Protein AF-A0A938DF26-F1 (afdb_monomer_lite)

Radius of gyration: 22.18 Å; chains: 1; bounding box: 53×52×67 Å

Secondary structure (DSSP, 8-state):
-PPPP-EEEEE--HHHHHHHHTT---EEEEEPPBPTT--GGGEE-PPPPTT------EEPGGGBPPPS--TT-EEEEE--EEEEEEETTTTEEEEEETTEEEEEEEEPTT-TTSHHHHHHHHHHHHHHHHTT----TTS-----TT---SPPBPGGG--STT---EEEEEEEEEEEGGG--HHHHHHTT-EE-SSPPTTS---EESSSS--BSSHHHHHHHHHHHHH-HHHHHT--EEEEEEEEEESS-GGGS-----

Sequence (258 aa):
MSRDVTDRPIIFSAPMIRALLEGRKTQTRRMLKCRKGVTLADFE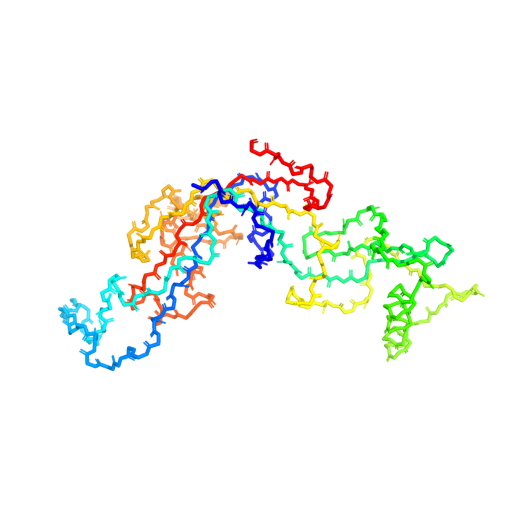QGEPHASGIGNWMRLDREKIQEPRFKAGDRLWVRENWRVGAWDEDDGCIAVDYCDGPRREWLEIPDDYDGEKFNRLWISTCDELSAKGIDTDKDGKYHWKPGASPCRWRPSIHMPRWASRLTLIVEGVKIERLQEISEADAVAEGIRETEAPAKDGMRHFGIDGPGGLPTARLAFFELWTAINGAESYRANPWVAAISFRVVKANIDVMKKEVP

pLDDT: mean 85.51, std 14.78, range [33.22, 98.44]

Structure (mmCIF, N/CA/C/O backbone):
data_AF-A0A938DF26-F1
#
_entry.id   AF-A0A938DF26-F1
#
loop_
_atom_site.group_PDB
_atom_site.id
_atom_site.type_symbol
_atom_site.label_atom_id
_atom_site.label_alt_id
_atom_site.label_comp_id
_atom_site.label_asym_id
_atom_site.label_entity_id
_atom_site.label_seq_id
_atom_site.pdbx_PDB_ins_code
_atom_site.Cartn_x
_atom_site.Cartn_y
_atom_site.Cartn_z
_atom_site.occupancy
_atom_site.B_iso_or_equiv
_atom_site.auth_seq_id
_atom_site.auth_comp_id
_atom_site.auth_asym_id
_atom_site.auth_atom_id
_atom_site.pdbx_PDB_model_num
ATOM 1 N N . MET A 1 1 ? -25.355 20.576 -0.006 1.00 38.53 1 MET A N 1
ATOM 2 C CA . MET A 1 1 ? -24.277 20.714 -1.008 1.00 38.53 1 MET A CA 1
ATOM 3 C C . MET A 1 1 ? -23.639 19.345 -1.170 1.00 38.53 1 MET A C 1
ATOM 5 O O . MET A 1 1 ? -23.017 18.877 -0.223 1.00 38.53 1 MET A O 1
ATOM 9 N N . SER A 1 2 ? -23.899 18.669 -2.294 1.00 45.69 2 SER A N 1
ATOM 10 C CA . SER A 1 2 ? -23.198 17.432 -2.663 1.00 45.69 2 SER A CA 1
ATOM 11 C C . SER A 1 2 ? -21.702 17.748 -2.729 1.00 45.69 2 SER A C 1
ATOM 13 O O . SER A 1 2 ? -21.324 18.761 -3.313 1.00 45.69 2 SER A O 1
ATOM 15 N N . ARG A 1 3 ? -20.874 16.992 -2.008 1.00 60.94 3 ARG A N 1
ATOM 16 C CA . ARG A 1 3 ? -19.435 17.255 -1.901 1.00 60.94 3 ARG A CA 1
ATOM 17 C C . ARG A 1 3 ? -18.720 16.509 -3.019 1.00 60.94 3 ARG A C 1
ATOM 19 O O . ARG A 1 3 ? -18.948 15.316 -3.178 1.00 60.94 3 ARG A O 1
ATOM 26 N N . ASP A 1 4 ? -17.818 17.192 -3.715 1.00 66.94 4 ASP A N 1
ATOM 27 C CA . ASP A 1 4 ? -17.046 16.587 -4.798 1.00 66.94 4 ASP A CA 1
ATOM 28 C C . ASP A 1 4 ? -16.178 15.419 -4.310 1.00 66.94 4 ASP A C 1
ATOM 30 O O . ASP A 1 4 ? -15.396 15.536 -3.355 1.00 66.94 4 ASP A O 1
ATOM 34 N N . VAL A 1 5 ? -16.305 14.293 -5.012 1.00 80.12 5 VAL A N 1
ATOM 35 C CA . VAL A 1 5 ? -15.436 13.118 -4.904 1.00 80.12 5 VAL A CA 1
ATOM 36 C C . VAL A 1 5 ? -13.981 13.537 -5.117 1.00 80.12 5 VAL A C 1
ATOM 38 O O . VAL A 1 5 ? -13.644 14.138 -6.140 1.00 80.12 5 VAL A O 1
ATOM 41 N N . THR A 1 6 ? -13.099 13.220 -4.162 1.00 92.00 6 THR A N 1
ATOM 42 C CA . THR A 1 6 ? -11.676 13.577 -4.250 1.00 92.00 6 THR A CA 1
ATOM 43 C C . THR A 1 6 ? -10.795 12.355 -4.504 1.00 92.00 6 THR A C 1
ATOM 45 O O . THR A 1 6 ? -10.937 11.323 -3.850 1.00 92.00 6 THR A O 1
ATOM 48 N N . ASP A 1 7 ? -9.811 12.510 -5.392 1.00 95.19 7 ASP A N 1
ATOM 49 C CA . ASP A 1 7 ? -8.783 11.500 -5.653 1.00 95.19 7 ASP A CA 1
ATOM 50 C C . ASP A 1 7 ? -7.558 11.732 -4.755 1.00 95.19 7 ASP A C 1
ATOM 52 O O . ASP A 1 7 ? -6.993 12.831 -4.740 1.00 95.19 7 ASP A O 1
ATOM 56 N N . ARG A 1 8 ? -7.115 10.721 -3.995 1.00 95.75 8 ARG A N 1
ATOM 57 C CA . ARG A 1 8 ? -5.989 10.864 -3.045 1.00 95.75 8 ARG A CA 1
ATOM 58 C C . ARG A 1 8 ? -5.053 9.647 -3.037 1.00 95.75 8 ARG A C 1
ATOM 60 O O . ARG A 1 8 ? -5.513 8.530 -3.220 1.00 95.75 8 ARG A O 1
ATOM 67 N N . PRO A 1 9 ? -3.746 9.820 -2.770 1.00 97.50 9 PRO A N 1
ATOM 68 C CA . PRO A 1 9 ? -2.847 8.686 -2.576 1.00 97.50 9 PRO A CA 1
ATOM 69 C C . PRO A 1 9 ? -3.058 7.994 -1.228 1.00 97.50 9 PRO A C 1
ATOM 71 O O . PRO A 1 9 ? -3.260 8.662 -0.206 1.00 97.50 9 PRO A O 1
ATOM 74 N N . ILE A 1 10 ? -2.853 6.677 -1.198 1.00 97.62 10 ILE A N 1
ATOM 75 C CA . ILE A 1 10 ? -2.713 5.894 0.036 1.00 97.62 10 ILE A CA 1
ATOM 76 C C . ILE A 1 10 ? -1.586 4.864 -0.087 1.00 97.62 10 ILE A C 1
ATOM 78 O O . ILE A 1 10 ? -1.474 4.190 -1.097 1.00 97.62 10 ILE A O 1
ATOM 82 N N . ILE A 1 11 ? -0.734 4.744 0.934 1.00 96.19 11 ILE A N 1
ATOM 83 C CA . ILE A 1 11 ? 0.407 3.814 0.930 1.00 96.19 11 ILE A CA 1
ATOM 84 C C . ILE A 1 11 ? 0.044 2.525 1.671 1.00 96.19 11 ILE A C 1
ATOM 86 O O . ILE A 1 11 ? -0.577 2.584 2.736 1.00 96.19 11 ILE A O 1
ATOM 90 N N . PHE A 1 12 ? 0.487 1.388 1.135 1.00 94.31 12 PHE A N 1
ATOM 91 C CA . PHE A 1 12 ? 0.421 0.077 1.781 1.00 94.31 12 PHE A CA 1
ATOM 92 C C . PHE A 1 12 ? 1.757 -0.671 1.653 1.00 94.31 12 PHE A C 1
ATOM 94 O O . PHE A 1 12 ? 2.536 -0.430 0.731 1.00 94.31 12 PHE A O 1
ATOM 101 N N . SER A 1 13 ? 2.037 -1.562 2.607 1.00 90.88 13 SER A N 1
ATOM 102 C CA . SER A 1 13 ? 3.179 -2.482 2.548 1.00 90.88 13 SER A CA 1
ATOM 103 C C . SER A 1 13 ? 2.876 -3.670 1.629 1.00 90.88 13 SER A C 1
ATOM 105 O O . SER A 1 13 ? 1.710 -3.974 1.383 1.00 90.88 13 SER A O 1
ATOM 107 N N . ALA A 1 14 ? 3.902 -4.387 1.158 1.00 90.69 14 ALA A N 1
ATOM 108 C CA . ALA 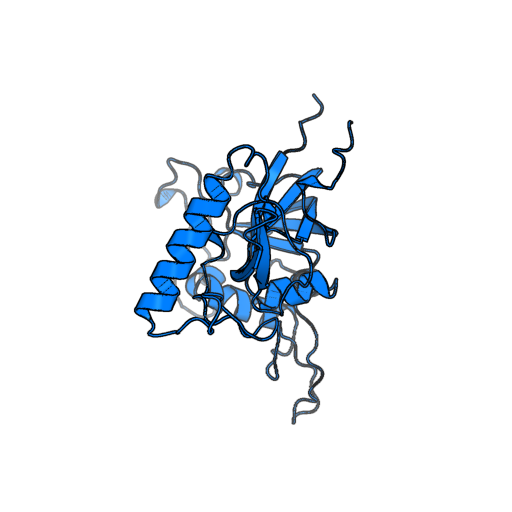A 1 14 ? 3.714 -5.531 0.257 1.00 90.69 14 ALA A CA 1
ATOM 109 C C . ALA A 1 14 ? 2.734 -6.610 0.790 1.00 90.69 14 ALA A C 1
ATOM 111 O O . ALA A 1 14 ? 1.878 -7.036 0.016 1.00 90.69 14 ALA A O 1
ATOM 112 N N . PRO A 1 15 ? 2.751 -6.996 2.086 1.00 90.44 15 PRO A N 1
ATOM 113 C CA . PRO A 1 15 ? 1.735 -7.901 2.636 1.00 90.44 15 PRO A CA 1
ATOM 114 C C . PRO A 1 15 ? 0.301 -7.371 2.538 1.00 90.44 15 PRO A C 1
ATOM 116 O O . PRO A 1 15 ? -0.633 -8.098 2.209 1.00 90.44 15 PRO A O 1
ATOM 119 N N . MET A 1 16 ? 0.113 -6.070 2.772 1.00 93.06 16 MET A N 1
ATOM 120 C CA . MET A 1 16 ? -1.202 -5.439 2.657 1.00 93.06 16 MET A CA 1
ATOM 121 C C . MET A 1 16 ? -1.663 -5.344 1.198 1.00 93.06 16 MET A C 1
ATOM 123 O O . MET A 1 16 ? -2.852 -5.500 0.942 1.00 93.06 16 MET A O 1
ATOM 127 N N . ILE A 1 17 ? -0.749 -5.118 0.246 1.00 94.19 17 ILE A N 1
ATOM 128 C CA . ILE A 1 17 ? -1.064 -5.126 -1.192 1.00 94.19 17 ILE A CA 1
ATOM 129 C C . ILE A 1 17 ? -1.547 -6.506 -1.638 1.00 94.19 17 ILE A C 1
ATOM 131 O O . ILE A 1 17 ? -2.594 -6.597 -2.277 1.00 94.19 17 ILE A O 1
ATOM 135 N N . ARG A 1 18 ? -0.856 -7.581 -1.240 1.00 92.94 18 ARG A N 1
ATOM 136 C CA . ARG A 1 18 ? -1.314 -8.954 -1.507 1.00 92.94 18 ARG A CA 1
ATOM 137 C C . ARG A 1 18 ? -2.711 -9.199 -0.944 1.00 92.94 18 ARG A C 1
ATOM 139 O O . ARG A 1 18 ? -3.591 -9.654 -1.668 1.00 92.94 18 ARG A O 1
ATOM 146 N N . ALA A 1 19 ? -2.963 -8.778 0.297 1.00 93.94 19 ALA A N 1
ATOM 147 C CA . ALA A 1 19 ? -4.289 -8.884 0.905 1.00 93.94 19 ALA A CA 1
ATOM 148 C C . ALA A 1 19 ? -5.380 -8.093 0.149 1.00 93.94 19 ALA A C 1
ATOM 150 O O . ALA A 1 19 ? -6.524 -8.545 0.094 1.00 93.94 19 ALA A O 1
ATOM 151 N N . LEU A 1 20 ? -5.049 -6.939 -0.449 1.00 95.81 20 LEU A N 1
ATOM 152 C CA . LEU A 1 20 ? -5.962 -6.185 -1.323 1.00 95.81 20 LEU A CA 1
ATOM 153 C C . LEU A 1 20 ? -6.227 -6.932 -2.638 1.00 95.81 20 LEU A C 1
ATOM 155 O O . LEU A 1 20 ? -7.372 -7.025 -3.074 1.00 95.81 20 LEU A O 1
ATOM 159 N N . LEU A 1 21 ? -5.188 -7.488 -3.266 1.00 94.00 21 LEU A N 1
ATOM 160 C CA . LEU A 1 21 ? -5.311 -8.248 -4.515 1.00 94.00 21 LEU A CA 1
ATOM 161 C C . LEU A 1 21 ? -6.110 -9.541 -4.338 1.00 94.00 21 LEU A C 1
ATOM 163 O O . LEU A 1 21 ? -6.872 -9.918 -5.229 1.00 94.00 21 LEU A O 1
ATOM 167 N N . GLU A 1 22 ? -5.981 -10.191 -3.189 1.00 93.50 22 GLU A N 1
ATOM 168 C CA . GLU A 1 22 ? -6.754 -11.378 -2.818 1.00 93.50 22 GLU A CA 1
ATOM 169 C C . GLU A 1 22 ? -8.187 -11.042 -2.367 1.00 93.50 22 GLU A C 1
ATOM 171 O O . GLU A 1 22 ? -8.992 -11.945 -2.166 1.00 93.50 22 GLU A O 1
ATOM 176 N N . GLY A 1 23 ? -8.529 -9.756 -2.211 1.00 94.44 23 GLY A N 1
ATOM 177 C CA . GLY A 1 23 ? -9.861 -9.309 -1.788 1.00 94.44 23 GLY A CA 1
ATOM 178 C C . GLY A 1 23 ? -10.152 -9.491 -0.295 1.00 94.44 23 GLY A C 1
ATOM 179 O O . GLY A 1 23 ? -11.287 -9.303 0.131 1.00 94.44 23 GLY A O 1
ATOM 180 N N . ARG A 1 24 ? -9.142 -9.834 0.512 1.00 93.88 24 ARG A N 1
ATOM 181 C CA . ARG A 1 24 ? -9.281 -10.030 1.965 1.00 93.88 24 ARG A CA 1
ATOM 182 C C . ARG A 1 24 ? -9.268 -8.717 2.741 1.00 93.88 24 ARG A C 1
ATOM 184 O O . ARG A 1 24 ? -9.939 -8.604 3.760 1.00 93.88 24 ARG A O 1
ATOM 191 N N . LYS A 1 25 ? -8.488 -7.731 2.285 1.00 96.81 25 LYS A N 1
ATOM 192 C CA . LYS A 1 25 ? -8.408 -6.413 2.927 1.00 96.81 25 LYS A CA 1
ATOM 193 C C . LYS A 1 25 ? -9.469 -5.473 2.351 1.00 96.81 25 LYS A C 1
ATOM 195 O O . LYS A 1 25 ? -9.394 -5.098 1.186 1.00 96.81 25 LYS A O 1
ATOM 200 N N . THR A 1 26 ? -10.406 -5.050 3.188 1.00 98.12 26 THR A N 1
ATOM 201 C CA . THR A 1 26 ? -11.519 -4.136 2.855 1.00 98.12 26 THR A CA 1
ATOM 202 C C . THR A 1 26 ? -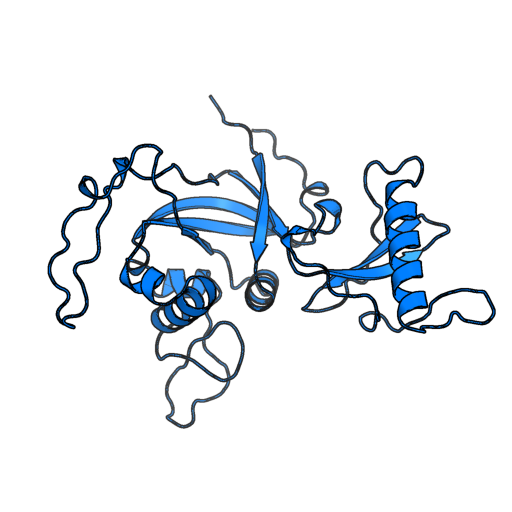11.594 -2.934 3.798 1.00 98.12 26 THR A C 1
ATOM 204 O O . THR A 1 26 ? -12.447 -2.060 3.655 1.00 98.12 26 THR A O 1
ATOM 207 N N . GLN A 1 27 ? -10.679 -2.860 4.764 1.00 98.12 27 GLN A N 1
ATOM 208 C CA . GLN A 1 27 ? -10.608 -1.788 5.742 1.00 98.12 27 GLN A CA 1
ATOM 209 C C . GLN A 1 27 ? -9.161 -1.386 6.014 1.00 98.12 27 GLN A C 1
ATOM 211 O O . GLN A 1 27 ? -8.231 -2.188 5.884 1.00 98.12 27 GLN A O 1
ATOM 216 N N . THR A 1 28 ? -8.943 -0.129 6.406 1.00 97.75 28 THR A N 1
ATOM 217 C CA . THR A 1 28 ? -7.678 0.299 7.006 1.00 97.75 28 THR A CA 1
ATOM 218 C C . THR A 1 28 ? -7.836 1.373 8.070 1.00 97.75 28 THR A C 1
ATOM 220 O O . THR A 1 28 ? -8.619 2.307 7.910 1.00 97.75 28 THR A O 1
ATOM 223 N N . ARG A 1 29 ? -7.033 1.286 9.131 1.00 97.00 29 ARG A N 1
ATOM 224 C CA . ARG A 1 29 ? -6.923 2.315 10.167 1.00 97.00 29 ARG A CA 1
ATOM 225 C C . ARG A 1 29 ? -5.779 3.290 9.908 1.00 97.00 29 ARG A C 1
ATOM 227 O O . ARG A 1 29 ? -4.669 2.922 9.504 1.00 97.00 29 ARG A O 1
ATOM 234 N N . ARG A 1 30 ? -6.053 4.572 10.162 1.00 95.50 30 ARG A N 1
ATOM 235 C CA . ARG A 1 30 ? -5.075 5.669 10.119 1.00 95.50 30 ARG A CA 1
ATOM 236 C C . ARG A 1 30 ? -5.170 6.503 11.387 1.00 95.50 30 ARG A C 1
ATOM 238 O O . ARG A 1 30 ? -6.254 6.948 11.751 1.00 95.50 30 ARG A O 1
ATOM 245 N N . MET A 1 31 ? -4.029 6.726 12.034 1.00 93.38 31 MET A N 1
ATOM 246 C CA . MET A 1 31 ? -3.942 7.556 13.234 1.00 93.38 31 MET A CA 1
ATOM 247 C C . MET A 1 31 ? -4.384 8.991 12.931 1.00 93.38 31 MET A C 1
ATOM 249 O O . MET A 1 31 ? -3.943 9.591 11.944 1.00 93.38 31 MET A O 1
ATOM 253 N N . LEU A 1 32 ? -5.257 9.534 13.779 1.00 91.44 32 LEU A N 1
ATOM 254 C CA . LEU A 1 32 ? -5.696 10.921 13.690 1.00 91.44 32 LEU A CA 1
ATOM 255 C C . LEU A 1 32 ? -4.727 11.822 14.453 1.00 91.44 32 LEU A C 1
ATOM 257 O O . LEU A 1 32 ? -4.245 11.481 15.530 1.00 91.44 32 LEU A O 1
ATOM 261 N N . LYS A 1 33 ? -4.419 12.981 13.867 1.00 87.19 33 LYS A N 1
ATOM 262 C CA . LYS A 1 33 ? -3.522 13.970 14.475 1.00 87.19 33 LYS A CA 1
ATOM 263 C C . LYS A 1 33 ? -4.295 14.880 15.425 1.00 87.19 33 LYS A C 1
ATOM 265 O O . LYS A 1 33 ? -5.460 15.183 15.177 1.00 87.19 33 LYS A O 1
ATOM 270 N N . CYS A 1 34 ? -3.624 15.388 16.453 1.00 83.19 34 CYS A N 1
ATOM 271 C CA . CYS A 1 34 ? -4.162 16.443 17.311 1.00 83.19 34 CYS A CA 1
ATOM 272 C C . CYS A 1 34 ? -4.386 17.741 16.516 1.00 83.19 34 CYS A C 1
ATOM 274 O O . CYS A 1 34 ? -3.661 18.034 15.555 1.00 83.19 34 CYS A O 1
ATOM 276 N N . ARG A 1 35 ? -5.380 18.541 16.908 1.00 83.81 35 ARG A N 1
ATOM 277 C CA . ARG A 1 35 ? -5.565 19.905 16.390 1.00 83.81 35 ARG A CA 1
ATOM 278 C C . ARG A 1 35 ? -4.397 20.800 16.826 1.00 83.81 35 ARG A C 1
ATOM 280 O O . ARG A 1 35 ? -3.697 20.513 17.796 1.00 83.81 35 ARG A O 1
ATOM 287 N N . LYS A 1 36 ? -4.162 21.891 16.090 1.00 80.62 36 LYS A N 1
ATOM 288 C CA . LYS A 1 36 ? -3.177 22.905 16.503 1.00 80.62 36 LYS A CA 1
ATOM 289 C C . LYS A 1 36 ? -3.611 23.517 17.839 1.00 80.62 36 LYS A C 1
ATOM 291 O O . LYS A 1 36 ? -4.795 23.781 18.015 1.00 80.62 36 LYS A O 1
ATOM 296 N N . GLY A 1 37 ? -2.655 23.758 18.733 1.00 74.56 37 GLY A N 1
ATOM 297 C CA . GLY A 1 37 ? -2.911 24.356 20.049 1.00 74.56 37 GLY A CA 1
ATOM 298 C C . GLY A 1 37 ? -3.208 23.356 21.168 1.00 74.56 37 GLY A C 1
ATOM 299 O O . GLY A 1 37 ? -3.361 23.785 22.301 1.00 74.56 37 GLY A O 1
ATOM 300 N N . VAL A 1 38 ? -3.241 22.049 20.879 1.00 75.50 38 VAL A N 1
ATOM 301 C CA . VAL A 1 38 ? -3.295 21.007 21.917 1.00 75.50 38 VAL A CA 1
ATOM 302 C C . VAL A 1 38 ? -1.969 20.981 22.683 1.00 75.50 38 VAL A C 1
ATOM 304 O O . VAL A 1 38 ? -0.897 20.874 22.084 1.00 75.50 38 VAL A O 1
ATOM 307 N N . THR A 1 39 ? -2.056 21.072 24.004 1.00 73.00 39 THR A N 1
ATOM 308 C CA . THR A 1 39 ? -0.946 21.097 24.963 1.00 73.00 39 THR A CA 1
ATOM 309 C C . THR A 1 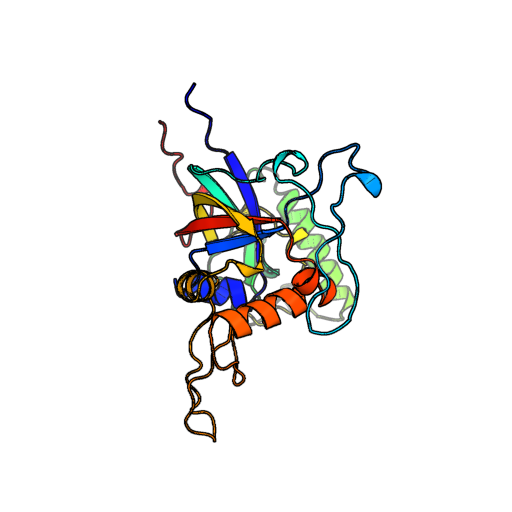39 ? -0.947 19.847 25.842 1.00 73.00 39 THR A C 1
ATOM 311 O O . THR A 1 39 ? -1.876 19.049 25.798 1.00 73.00 39 THR A O 1
ATOM 314 N N . LEU A 1 40 ? 0.075 19.669 26.687 1.00 66.38 40 LEU A N 1
ATOM 315 C CA . LEU A 1 40 ? 0.109 18.548 27.636 1.00 66.38 40 LEU A CA 1
ATOM 316 C C . LEU A 1 40 ? -1.045 18.587 28.659 1.00 66.38 40 LEU A C 1
ATOM 318 O O . LEU A 1 40 ? -1.477 17.537 29.118 1.00 66.38 40 LEU A O 1
ATOM 322 N N . ALA A 1 41 ? -1.572 19.772 28.982 1.00 68.75 41 ALA A N 1
ATOM 323 C CA . ALA A 1 41 ? -2.701 19.924 29.903 1.00 68.75 41 ALA A CA 1
ATOM 324 C C . ALA A 1 41 ? -4.032 19.432 29.311 1.00 68.75 41 ALA A C 1
ATOM 326 O O . ALA A 1 41 ? -4.981 19.180 30.045 1.00 68.75 41 ALA A O 1
ATOM 327 N N . ASP A 1 42 ? -4.107 19.294 27.985 1.00 65.69 42 ASP A N 1
ATOM 328 C CA . ASP A 1 42 ? -5.314 18.862 27.284 1.00 65.69 42 ASP A CA 1
ATOM 329 C C . ASP A 1 42 ? -5.553 17.360 27.325 1.00 65.69 42 ASP A C 1
ATOM 331 O O . ASP A 1 42 ? -6.614 16.907 26.886 1.00 65.69 42 ASP A O 1
ATOM 335 N N . PHE A 1 43 ? -4.561 16.612 27.788 1.00 66.12 43 PHE A N 1
ATOM 336 C CA . PHE A 1 43 ? -4.647 15.180 27.913 1.00 66.12 43 PHE A CA 1
ATOM 337 C C . PHE A 1 43 ? -5.107 14.815 29.320 1.00 66.12 43 PHE A C 1
ATOM 339 O O . PHE A 1 43 ? -4.489 15.201 30.312 1.00 66.12 43 PHE A O 1
ATOM 346 N N . GLU A 1 44 ? -6.172 14.029 29.400 1.00 62.66 44 GLU A N 1
ATOM 347 C CA . GLU A 1 44 ? -6.640 13.469 30.657 1.00 62.66 44 GLU A CA 1
ATOM 348 C C . GLU A 1 44 ? -5.569 12.539 31.236 1.00 62.66 44 GLU A C 1
ATOM 350 O O . GLU A 1 44 ? -4.959 11.734 30.515 1.00 62.66 44 GLU A O 1
ATOM 355 N N . GLN A 1 45 ? -5.370 12.620 32.553 1.00 54.38 45 GLN A N 1
ATOM 356 C CA . GLN A 1 45 ? -4.674 11.571 33.285 1.00 54.38 45 GLN A CA 1
ATOM 357 C C . GLN A 1 45 ? -5.550 10.319 33.210 1.00 54.38 45 GLN A C 1
ATOM 359 O O . GLN A 1 45 ? -6.646 10.287 33.762 1.00 54.38 45 GLN A O 1
ATOM 364 N N . GLY A 1 46 ? -5.107 9.314 32.455 1.00 51.22 46 GLY A N 1
ATOM 365 C CA . GLY A 1 46 ? -5.795 8.030 32.418 1.00 51.22 46 GLY A CA 1
ATOM 366 C C . GLY A 1 46 ? -5.693 7.317 33.766 1.00 51.22 46 GLY A C 1
ATOM 367 O O . GLY A 1 46 ? -4.691 7.458 34.467 1.00 51.22 46 GLY A O 1
ATOM 368 N N . GLU A 1 47 ? -6.712 6.521 34.097 1.00 42.78 47 GLU A N 1
ATOM 369 C CA . GLU A 1 47 ? -6.640 5.552 35.194 1.00 42.78 47 GLU A CA 1
ATOM 370 C C . GLU A 1 47 ? -5.413 4.636 35.016 1.00 42.78 47 GLU A C 1
ATOM 372 O O . GLU A 1 47 ? -5.116 4.229 33.881 1.00 42.78 47 GLU A O 1
ATOM 377 N N . PRO A 1 48 ? -4.702 4.281 36.102 1.00 46.81 48 PRO A N 1
ATOM 378 C CA . PRO A 1 48 ? -3.562 3.388 36.019 1.00 46.81 48 PRO A CA 1
ATOM 379 C C . PRO A 1 48 ? -3.985 2.053 35.399 1.00 46.81 48 PRO A C 1
ATOM 381 O O . PRO A 1 48 ? -4.881 1.364 35.887 1.00 46.81 48 PRO A O 1
ATOM 384 N N . HIS A 1 49 ? -3.317 1.654 34.317 1.00 42.78 49 HIS A N 1
ATOM 385 C CA . HIS A 1 49 ? -3.482 0.312 33.771 1.00 42.78 49 HIS A CA 1
ATOM 386 C C . HIS A 1 49 ? -2.951 -0.704 34.797 1.00 42.78 49 HIS A C 1
ATOM 388 O O . HIS A 1 49 ? -1.865 -0.511 35.347 1.00 42.78 49 HIS A O 1
ATOM 394 N N . ALA A 1 50 ? -3.663 -1.817 35.016 1.00 40.56 50 ALA A N 1
ATOM 395 C CA . ALA A 1 50 ? -3.320 -2.853 36.007 1.00 40.56 50 ALA A CA 1
ATOM 396 C C . ALA A 1 50 ? -1.910 -3.473 35.843 1.00 40.56 50 ALA A C 1
ATOM 398 O O . ALA A 1 50 ? -1.445 -4.207 36.708 1.00 40.56 50 ALA A O 1
ATOM 399 N N . SER A 1 51 ? -1.213 -3.172 34.744 1.00 45.22 51 SER A N 1
ATOM 400 C CA . SER A 1 51 ? 0.163 -3.593 34.465 1.00 45.22 51 SER A CA 1
ATOM 401 C C . SER A 1 51 ? 1.245 -2.641 34.997 1.00 45.22 51 SER A C 1
ATOM 403 O O . SER A 1 51 ? 2.420 -2.901 34.760 1.00 45.22 51 SER A O 1
ATOM 405 N N . GLY A 1 52 ? 0.893 -1.536 35.669 1.00 36.22 52 GLY A N 1
ATOM 406 C CA . GLY A 1 52 ? 1.848 -0.697 36.410 1.00 36.22 52 GLY A CA 1
ATOM 407 C C . GLY A 1 52 ? 2.861 0.096 35.570 1.00 36.22 52 GLY A C 1
ATOM 408 O O . GLY A 1 52 ? 3.854 0.569 36.115 1.00 36.22 52 GLY A O 1
ATOM 409 N N . ILE A 1 53 ? 2.637 0.271 34.261 1.00 33.22 53 ILE A N 1
ATOM 410 C CA . ILE A 1 53 ? 3.544 1.022 33.375 1.00 33.22 53 ILE A CA 1
ATOM 411 C C . ILE A 1 53 ? 2.813 2.224 32.759 1.00 33.22 53 ILE A C 1
ATOM 413 O O . ILE A 1 53 ? 2.192 2.108 31.703 1.00 33.22 53 ILE A O 1
ATOM 417 N N . GLY A 1 54 ? 2.960 3.378 33.419 1.00 38.75 54 GLY A N 1
ATOM 418 C CA . GLY A 1 54 ? 2.768 4.727 32.871 1.00 38.75 54 GLY A CA 1
ATOM 419 C C . GLY A 1 54 ? 1.321 5.222 32.764 1.00 38.75 54 GLY A C 1
ATOM 420 O O . GLY A 1 54 ? 0.473 4.603 32.127 1.00 38.75 54 GLY A O 1
ATOM 421 N N . ASN A 1 55 ? 1.054 6.390 33.351 1.00 37.97 55 ASN A N 1
ATOM 422 C CA . ASN A 1 55 ? -0.148 7.173 33.069 1.00 37.97 55 ASN A CA 1
ATOM 423 C C . ASN A 1 55 ? -0.035 7.711 31.639 1.00 37.97 55 ASN A C 1
ATOM 425 O O . ASN A 1 55 ? 0.753 8.625 31.392 1.00 37.97 55 ASN A O 1
ATOM 429 N N . TRP A 1 56 ? -0.799 7.160 30.694 1.00 50.25 56 TRP A N 1
ATOM 430 C CA . TRP A 1 56 ? -0.796 7.647 29.315 1.00 50.25 56 TRP A CA 1
ATOM 431 C C . TRP A 1 56 ? -2.076 8.422 28.993 1.00 50.25 56 TRP A C 1
ATOM 433 O O . TRP A 1 56 ? -3.203 7.940 29.084 1.00 50.25 56 TRP A O 1
ATOM 443 N N . MET A 1 57 ? -1.806 9.662 28.623 1.00 53.81 57 MET A N 1
ATOM 444 C CA . MET A 1 57 ? -2.628 10.766 28.160 1.00 53.81 57 MET A CA 1
ATOM 445 C C . MET A 1 57 ? -3.766 10.409 27.178 1.00 53.81 57 MET A C 1
ATOM 447 O O . MET A 1 57 ? -3.522 10.109 26.006 1.00 53.81 57 MET A O 1
ATOM 451 N N . ARG A 1 58 ? -5.030 10.518 27.614 1.00 64.31 58 ARG A N 1
ATOM 452 C CA . ARG A 1 58 ? -6.206 10.419 26.725 1.00 64.31 58 ARG A CA 1
ATOM 453 C C . ARG A 1 58 ? -6.594 11.803 26.215 1.00 64.31 58 ARG A C 1
ATOM 455 O O . ARG A 1 58 ? -6.839 12.710 26.993 1.00 64.31 58 ARG A O 1
ATOM 462 N N . LEU A 1 59 ? -6.651 11.965 24.894 1.00 69.88 59 LEU A N 1
ATOM 463 C CA . LEU A 1 59 ? -7.148 13.194 24.272 1.00 69.88 59 LEU A CA 1
ATOM 464 C C . LEU A 1 59 ? -8.635 13.060 23.925 1.00 69.88 59 LEU A C 1
ATOM 466 O O . LEU A 1 59 ? -9.037 12.022 23.387 1.00 69.88 59 LEU A O 1
ATOM 470 N N . ASP A 1 60 ? -9.418 14.109 24.166 1.00 78.25 60 ASP A N 1
ATOM 471 C CA . ASP A 1 60 ? -10.823 14.186 23.758 1.00 78.25 60 ASP A CA 1
ATOM 472 C C . ASP A 1 60 ? -11.008 14.162 22.241 1.00 78.25 60 ASP A C 1
ATOM 474 O O . ASP A 1 60 ? -10.202 14.700 21.473 1.00 78.25 60 ASP A O 1
ATOM 478 N N . ARG A 1 61 ? -12.142 13.603 21.800 1.00 79.00 61 ARG A N 1
ATOM 479 C CA . ARG A 1 61 ? -12.521 13.557 20.379 1.00 79.00 61 ARG A CA 1
ATOM 480 C C . ARG A 1 61 ? -12.624 14.954 19.751 1.00 79.00 61 ARG A C 1
ATOM 482 O O . ARG A 1 61 ? -12.370 15.124 18.565 1.00 79.00 61 ARG A O 1
ATOM 489 N N . GLU A 1 62 ? -12.968 15.979 20.517 1.00 82.62 62 GLU A N 1
ATOM 490 C CA . GLU A 1 62 ? -13.101 17.345 19.990 1.00 82.62 62 GLU A CA 1
ATOM 491 C C . GLU A 1 62 ? -11.747 17.990 19.654 1.00 82.62 62 GLU A C 1
ATOM 493 O O . GLU A 1 62 ? -11.670 18.932 18.860 1.00 82.62 62 GLU A O 1
ATOM 498 N N . LYS A 1 63 ? -10.659 17.449 20.214 1.00 82.69 63 LYS A N 1
ATOM 499 C CA . LYS A 1 63 ? -9.292 17.955 20.057 1.00 82.69 63 LYS A CA 1
ATOM 500 C C . LYS A 1 63 ? -8.504 17.233 18.957 1.00 82.69 63 LYS A C 1
ATOM 502 O O . LYS A 1 63 ? -7.350 17.586 18.702 1.00 82.69 63 LYS A O 1
ATOM 507 N N . ILE A 1 64 ? -9.107 16.269 18.255 1.00 86.38 64 ILE A N 1
ATOM 508 C CA . ILE A 1 64 ? -8.501 15.596 17.093 1.00 86.38 64 ILE A CA 1
ATOM 509 C C . ILE A 1 64 ? -8.943 16.219 15.765 1.00 86.38 64 ILE A C 1
ATOM 511 O O . ILE A 1 64 ? -9.997 16.845 15.641 1.00 86.38 64 ILE A O 1
ATOM 515 N N . GLN A 1 65 ? -8.090 16.094 14.753 1.00 88.69 65 GLN A N 1
ATOM 516 C CA . GLN A 1 65 ? -8.398 16.510 13.389 1.00 88.69 65 GLN A CA 1
ATOM 517 C C . GLN A 1 65 ? -9.439 15.583 12.760 1.00 88.69 65 GLN A C 1
ATOM 519 O O . GLN A 1 65 ? -9.490 14.388 13.051 1.00 88.69 65 GLN A O 1
ATOM 524 N N . GLU A 1 66 ? -10.224 16.140 11.840 1.00 90.75 66 GLU A N 1
ATOM 525 C CA . GLU A 1 66 ? -11.133 15.355 11.010 1.00 90.75 66 GLU A CA 1
ATOM 526 C C . GLU A 1 66 ? -10.368 14.320 10.166 1.00 90.75 66 GLU A C 1
ATOM 528 O O . GLU A 1 66 ? -9.237 14.589 9.732 1.00 90.75 66 GLU A O 1
ATOM 533 N N . PRO A 1 67 ? -10.975 13.155 9.873 1.00 93.62 67 PRO A N 1
ATOM 534 C CA . PRO A 1 67 ? -10.379 12.170 8.991 1.00 93.62 67 PRO A CA 1
ATOM 535 C C . PRO A 1 67 ? -9.975 12.764 7.643 1.00 93.62 67 PRO A C 1
ATOM 537 O O . PRO A 1 67 ? -10.705 13.529 7.008 1.00 93.62 67 PRO A O 1
ATOM 540 N N . ARG A 1 68 ? -8.789 12.361 7.179 1.00 93.31 68 ARG A N 1
ATOM 541 C CA . ARG A 1 68 ? -8.246 12.791 5.884 1.00 93.31 68 ARG A CA 1
ATOM 542 C C . ARG A 1 68 ? -9.121 12.357 4.705 1.00 93.31 68 ARG A C 1
ATOM 544 O O . ARG A 1 68 ? -9.102 13.036 3.679 1.00 93.31 68 ARG A O 1
ATOM 551 N N . PHE A 1 69 ? -9.799 11.223 4.833 1.00 95.12 69 PHE A N 1
ATOM 552 C CA . PHE A 1 69 ? -10.623 10.613 3.793 1.00 95.12 69 PHE A CA 1
ATOM 553 C C . PHE A 1 69 ? -12.086 10.621 4.220 1.00 95.12 69 PHE A C 1
ATOM 555 O O . PHE A 1 69 ? -12.376 10.664 5.418 1.00 95.12 69 PHE A O 1
ATOM 562 N N . LYS A 1 70 ? -12.993 10.580 3.249 1.00 94.31 70 LYS A N 1
ATOM 563 C CA . LYS A 1 70 ? -14.444 10.560 3.454 1.00 94.31 70 LYS A CA 1
ATOM 564 C C . LYS A 1 70 ? -15.091 9.521 2.549 1.00 94.31 70 LYS A C 1
ATOM 566 O O . LYS A 1 70 ? -14.514 9.147 1.533 1.00 94.31 70 LYS A O 1
ATOM 571 N N . ALA A 1 71 ? -16.292 9.078 2.916 1.00 95.31 71 ALA A N 1
ATOM 572 C CA . ALA A 1 71 ? -17.112 8.255 2.032 1.00 95.31 71 ALA A CA 1
ATOM 573 C C . ALA A 1 71 ? -17.281 8.947 0.668 1.00 95.31 71 ALA A C 1
ATOM 575 O O . ALA A 1 71 ? -17.480 10.162 0.611 1.00 95.31 71 ALA A O 1
ATOM 576 N N . GLY A 1 72 ? -17.147 8.172 -0.405 1.00 93.56 72 GLY A N 1
ATOM 577 C CA . GLY A 1 72 ? -17.130 8.644 -1.787 1.00 93.56 72 GLY A CA 1
ATOM 578 C C . GLY A 1 72 ? -15.740 8.984 -2.337 1.00 93.56 72 GLY A C 1
ATOM 579 O O . GLY A 1 72 ? -15.587 9.015 -3.553 1.00 93.56 72 GLY A O 1
ATOM 580 N N . ASP A 1 73 ? -14.713 9.196 -1.501 1.00 95.44 73 ASP A N 1
ATOM 581 C CA . ASP A 1 73 ? -13.349 9.437 -1.997 1.00 95.44 73 ASP A CA 1
ATOM 582 C C . ASP A 1 73 ? -12.808 8.223 -2.774 1.00 95.44 73 ASP A C 1
ATOM 584 O O . ASP A 1 73 ? -13.104 7.066 -2.460 1.00 95.44 73 ASP A O 1
ATOM 588 N N . ARG A 1 74 ? -11.934 8.487 -3.752 1.00 96.25 74 ARG A N 1
ATOM 589 C CA . ARG A 1 74 ? -11.203 7.454 -4.496 1.00 96.25 74 ARG A CA 1
ATOM 590 C C . ARG A 1 74 ? -9.727 7.513 -4.131 1.00 96.25 74 ARG A C 1
ATOM 592 O O . ARG A 1 74 ? -9.090 8.565 -4.213 1.00 96.25 74 ARG A O 1
ATOM 599 N N . LEU A 1 75 ? -9.160 6.389 -3.717 1.00 97.69 75 LEU A N 1
ATOM 600 C CA . LEU A 1 75 ? -7.783 6.314 -3.251 1.00 97.69 75 LEU A CA 1
ATOM 601 C C . LEU A 1 75 ? -6.945 5.477 -4.204 1.00 97.69 75 LEU A C 1
ATOM 603 O O . LEU A 1 75 ? -7.175 4.280 -4.324 1.00 97.69 75 LEU A O 1
ATOM 607 N N . TRP A 1 76 ? -5.944 6.071 -4.844 1.00 97.38 76 TRP A N 1
ATOM 608 C CA . TRP A 1 76 ? -4.986 5.298 -5.631 1.00 97.38 76 TRP A CA 1
ATOM 609 C C . TRP A 1 76 ? -3.876 4.781 -4.721 1.00 97.38 76 TRP A C 1
ATOM 611 O O . TRP A 1 76 ? -3.278 5.524 -3.929 1.00 97.38 76 TRP A O 1
ATOM 621 N N . VAL A 1 77 ? -3.635 3.479 -4.796 1.00 97.69 77 VAL A N 1
ATOM 622 C CA . VAL A 1 77 ? -2.696 2.796 -3.910 1.00 97.69 77 VAL A CA 1
ATOM 623 C C . VAL A 1 77 ? -1.271 3.051 -4.373 1.00 97.69 77 VAL A C 1
ATOM 625 O O . VAL A 1 77 ? -0.991 3.037 -5.569 1.00 97.69 77 VAL A O 1
ATOM 628 N N . ARG A 1 78 ? -0.378 3.278 -3.412 1.00 97.38 78 ARG A N 1
ATOM 629 C CA . ARG A 1 78 ? 1.066 3.418 -3.567 1.00 97.38 78 ARG A CA 1
ATOM 630 C C . ARG A 1 78 ? 1.779 2.262 -2.903 1.00 97.38 78 ARG A C 1
ATOM 632 O O . ARG A 1 78 ? 1.555 1.973 -1.727 1.00 97.38 78 ARG A O 1
ATOM 639 N N . GLU A 1 79 ? 2.695 1.677 -3.650 1.00 95.38 79 GLU A N 1
ATOM 640 C CA . GLU A 1 79 ? 3.510 0.542 -3.252 1.00 95.38 79 GLU A CA 1
ATOM 641 C C . GLU A 1 79 ? 4.944 0.729 -3.752 1.00 95.38 79 GLU A C 1
ATOM 643 O O . GLU A 1 79 ? 5.243 1.648 -4.518 1.00 95.38 79 GLU A O 1
ATOM 648 N N . ASN A 1 80 ? 5.862 -0.087 -3.245 1.00 94.81 80 ASN A N 1
ATOM 649 C CA . ASN A 1 80 ? 7.232 -0.066 -3.736 1.00 94.81 80 ASN A CA 1
ATOM 650 C C . ASN A 1 80 ? 7.256 -0.593 -5.173 1.00 94.81 80 ASN A C 1
ATOM 652 O O . ASN A 1 80 ? 6.616 -1.597 -5.484 1.00 94.81 80 ASN A O 1
ATOM 656 N N . TRP A 1 81 ? 8.001 0.091 -6.033 1.00 95.06 81 TRP A N 1
ATOM 657 C CA . TRP A 1 81 ? 7.976 -0.139 -7.474 1.00 95.06 81 TRP A CA 1
ATOM 658 C C . TRP A 1 81 ? 9.369 0.049 -8.072 1.00 95.06 81 TRP A C 1
ATOM 660 O O . TRP A 1 81 ? 10.242 0.647 -7.444 1.00 95.06 81 TRP A O 1
ATOM 670 N N . ARG A 1 82 ? 9.595 -0.423 -9.293 1.00 93.94 82 ARG A N 1
ATOM 671 C CA . ARG A 1 82 ? 10.777 -0.070 -10.093 1.00 93.94 82 ARG A CA 1
ATOM 672 C C . ARG A 1 82 ? 10.441 -0.107 -11.577 1.00 93.94 82 ARG A C 1
ATOM 674 O O . ARG A 1 82 ? 9.427 -0.683 -11.968 1.00 93.94 82 ARG A O 1
ATOM 681 N N . VAL A 1 83 ? 11.322 0.470 -12.389 1.00 94.12 83 VAL A N 1
ATOM 682 C CA . VAL A 1 83 ? 11.281 0.276 -13.841 1.00 94.12 83 VAL A CA 1
ATOM 683 C C . VAL A 1 83 ? 11.549 -1.202 -14.117 1.00 94.12 83 VAL A C 1
ATOM 685 O O . VAL A 1 83 ? 12.596 -1.738 -13.748 1.00 94.12 83 VAL A O 1
ATOM 688 N N . GLY A 1 84 ? 10.543 -1.871 -14.664 1.00 92.62 84 GLY A N 1
ATOM 689 C CA . GLY A 1 84 ? 10.556 -3.287 -15.005 1.00 92.62 84 GLY A CA 1
ATOM 690 C C . GLY A 1 84 ? 11.069 -3.528 -16.418 1.00 92.62 84 GLY A C 1
ATOM 691 O O . GLY A 1 84 ? 11.750 -4.516 -16.623 1.00 92.62 84 GLY A O 1
ATOM 692 N N . ALA A 1 85 ? 10.780 -2.635 -17.361 1.00 91.69 85 ALA A N 1
ATOM 693 C CA . ALA A 1 85 ? 11.338 -2.551 -18.716 1.00 91.69 85 ALA A CA 1
ATOM 694 C C . ALA A 1 85 ? 10.915 -1.202 -19.329 1.00 91.69 85 ALA A C 1
ATOM 696 O O . ALA A 1 85 ? 10.092 -0.498 -18.733 1.00 91.69 85 ALA A O 1
ATOM 697 N N . TRP A 1 86 ? 11.433 -0.851 -20.502 1.00 92.38 86 TRP A N 1
ATOM 698 C CA . TRP A 1 86 ? 10.975 0.296 -21.293 1.00 92.38 86 TRP A CA 1
ATOM 699 C C . TRP A 1 86 ? 10.992 -0.038 -22.786 1.00 92.38 86 TRP A C 1
ATOM 701 O O . TRP A 1 86 ? 11.721 -0.938 -23.207 1.00 92.38 86 TRP A O 1
ATOM 711 N N . ASP A 1 87 ? 10.183 0.691 -23.545 1.00 90.94 87 ASP A N 1
ATOM 712 C CA . ASP A 1 87 ? 10.218 0.750 -25.000 1.00 90.94 87 ASP A CA 1
ATOM 713 C C . ASP A 1 87 ? 10.511 2.199 -25.402 1.00 90.94 87 ASP A C 1
ATOM 715 O O . ASP A 1 87 ? 9.784 3.114 -25.014 1.00 90.94 87 ASP A O 1
ATOM 719 N N . GLU A 1 88 ? 11.623 2.405 -26.102 1.00 88.19 88 GLU A N 1
ATOM 720 C CA . GLU A 1 88 ? 12.107 3.729 -26.507 1.00 88.19 88 GLU A CA 1
ATOM 721 C C . GLU A 1 88 ? 11.343 4.260 -27.718 1.00 88.19 88 GLU A C 1
ATOM 723 O O . GLU A 1 88 ? 11.166 5.471 -27.834 1.00 88.19 88 GLU A O 1
ATOM 728 N N . ASP A 1 89 ? 10.866 3.360 -28.581 1.00 88.00 89 ASP A N 1
ATOM 729 C CA . ASP A 1 89 ? 10.152 3.719 -29.802 1.00 88.00 89 ASP A CA 1
ATOM 730 C C . ASP A 1 89 ? 8.731 4.193 -29.456 1.00 88.00 89 ASP A C 1
ATOM 732 O O . ASP A 1 89 ? 8.260 5.203 -29.982 1.00 88.00 89 ASP A O 1
ATOM 736 N N . ASP A 1 90 ? 8.088 3.511 -28.502 1.00 87.88 90 ASP A N 1
ATOM 737 C CA . ASP A 1 90 ? 6.724 3.815 -28.052 1.00 87.88 90 ASP A CA 1
ATOM 738 C C . ASP A 1 90 ? 6.666 4.710 -26.794 1.00 87.88 90 ASP A C 1
ATOM 740 O O . ASP A 1 90 ? 5.584 5.108 -26.356 1.00 87.88 90 ASP A O 1
ATOM 744 N N . GLY A 1 91 ? 7.808 5.023 -26.168 1.00 88.94 91 GLY A N 1
ATOM 745 C CA . GLY A 1 91 ? 7.876 5.869 -24.967 1.00 88.94 91 GLY A CA 1
ATOM 746 C C . GLY A 1 91 ? 7.139 5.288 -23.752 1.00 88.94 91 GLY A C 1
ATOM 747 O O . GLY A 1 91 ? 6.624 6.025 -22.903 1.00 88.94 91 GLY A O 1
ATOM 748 N N . CYS A 1 92 ? 7.051 3.960 -23.660 1.00 91.44 92 CYS A N 1
ATOM 749 C CA . CYS A 1 92 ? 6.270 3.270 -22.638 1.00 91.44 92 CYS A CA 1
ATOM 750 C C . CYS A 1 92 ? 7.148 2.463 -21.674 1.00 91.44 92 CYS A C 1
ATOM 752 O O . CYS A 1 92 ? 8.304 2.139 -21.946 1.00 91.44 92 CYS A O 1
ATOM 754 N N . ILE A 1 93 ? 6.614 2.161 -20.488 1.00 92.62 93 ILE A N 1
ATOM 755 C CA . ILE A 1 93 ? 7.362 1.490 -19.416 1.00 92.62 93 ILE A CA 1
ATOM 756 C C . ILE A 1 93 ? 6.563 0.321 -18.852 1.00 92.62 93 ILE A C 1
ATOM 758 O O . ILE A 1 93 ? 5.376 0.447 -18.561 1.00 92.62 93 ILE A O 1
ATOM 762 N N . ALA A 1 94 ? 7.230 -0.798 -18.586 1.00 92.44 94 ALA A N 1
ATOM 763 C CA . ALA A 1 94 ? 6.694 -1.836 -17.714 1.00 92.44 94 ALA A CA 1
ATOM 764 C C . ALA A 1 94 ? 7.135 -1.565 -16.269 1.00 92.44 94 ALA A C 1
ATOM 766 O O . ALA A 1 94 ? 8.264 -1.135 -16.018 1.00 92.44 94 ALA A O 1
ATOM 767 N N . VAL A 1 95 ? 6.259 -1.830 -15.298 1.00 93.31 95 VAL A N 1
ATOM 768 C CA . VAL A 1 95 ? 6.530 -1.598 -13.869 1.00 93.31 95 VAL A CA 1
ATOM 769 C C . VAL A 1 95 ? 6.568 -2.920 -13.113 1.00 93.31 95 VAL A C 1
ATOM 771 O O . VAL A 1 95 ? 5.639 -3.725 -13.187 1.00 93.31 95 VAL A O 1
ATOM 774 N N . ASP A 1 96 ? 7.620 -3.106 -12.320 1.00 93.69 96 ASP A N 1
ATOM 775 C CA . ASP A 1 96 ? 7.707 -4.206 -11.363 1.00 93.69 96 ASP A CA 1
ATOM 776 C C . ASP A 1 96 ? 7.249 -3.746 -9.975 1.00 93.69 96 ASP A C 1
ATOM 778 O O . ASP A 1 96 ? 7.669 -2.687 -9.494 1.00 93.69 96 ASP A O 1
ATOM 782 N N . TYR A 1 97 ? 6.458 -4.584 -9.302 1.00 93.00 97 TYR A N 1
ATOM 783 C CA . TYR A 1 97 ? 6.011 -4.396 -7.921 1.00 93.00 97 TYR A CA 1
ATOM 784 C C . TYR A 1 97 ? 6.541 -5.512 -7.020 1.00 93.00 97 TYR A C 1
ATOM 786 O O . TYR A 1 97 ? 6.939 -6.578 -7.493 1.00 93.00 97 TYR A O 1
ATOM 794 N N . CYS A 1 98 ? 6.559 -5.290 -5.704 1.00 87.44 98 CYS A N 1
ATOM 795 C CA . CYS A 1 98 ? 7.138 -6.257 -4.761 1.00 87.44 98 CYS A CA 1
ATOM 796 C C . CYS A 1 98 ? 6.412 -7.612 -4.697 1.00 87.44 98 CYS A C 1
ATOM 798 O O . CYS A 1 98 ? 6.963 -8.554 -4.134 1.00 87.44 98 CYS A O 1
ATOM 800 N N . ASP A 1 99 ? 5.193 -7.722 -5.219 1.00 82.06 99 ASP A N 1
ATOM 801 C CA . ASP A 1 99 ? 4.462 -8.989 -5.327 1.00 82.06 99 ASP A CA 1
ATOM 802 C C . ASP A 1 99 ? 4.483 -9.601 -6.739 1.00 82.06 99 ASP A C 1
ATOM 804 O O . ASP A 1 99 ? 3.922 -10.675 -6.943 1.00 82.06 99 ASP A O 1
ATOM 808 N N . GLY A 1 100 ? 5.146 -8.951 -7.698 1.00 78.19 100 GLY A N 1
ATOM 809 C CA . GLY A 1 100 ? 5.326 -9.461 -9.049 1.00 78.19 100 GLY A CA 1
ATOM 810 C C . GLY A 1 100 ? 5.383 -8.372 -10.126 1.00 78.19 100 GLY A C 1
ATOM 811 O O . GLY A 1 100 ? 4.955 -7.233 -9.911 1.00 78.19 100 GLY A O 1
ATOM 812 N N . PRO A 1 101 ? 5.909 -8.713 -11.315 1.00 77.38 101 PRO A N 1
ATOM 813 C CA . PRO A 1 101 ? 5.926 -7.809 -12.456 1.00 77.38 101 PRO A CA 1
ATOM 814 C C . PRO A 1 101 ? 4.516 -7.588 -13.007 1.00 77.38 101 PRO A C 1
ATOM 816 O O . PRO A 1 101 ? 3.744 -8.541 -13.165 1.00 77.38 101 PRO A O 1
ATOM 819 N N . ARG A 1 102 ? 4.193 -6.349 -13.383 1.00 76.50 102 ARG A N 1
ATOM 820 C CA . ARG A 1 102 ? 3.062 -6.088 -14.277 1.00 76.50 102 ARG A CA 1
ATOM 821 C C . ARG A 1 102 ? 3.536 -6.269 -15.711 1.00 76.50 102 ARG A C 1
ATOM 823 O O . ARG A 1 102 ? 4.588 -5.777 -16.095 1.00 76.50 102 ARG A O 1
ATOM 830 N N . ARG A 1 103 ? 2.759 -7.025 -16.486 1.00 74.12 103 ARG A N 1
ATOM 831 C CA . ARG A 1 103 ? 3.108 -7.395 -17.868 1.00 74.12 103 ARG A CA 1
ATOM 832 C C . ARG A 1 103 ? 2.653 -6.372 -18.906 1.00 74.12 103 ARG A C 1
ATOM 834 O O . ARG A 1 103 ? 3.008 -6.496 -20.067 1.00 74.12 103 ARG A O 1
ATOM 841 N N . GLU A 1 104 ? 1.835 -5.416 -18.489 1.00 83.56 104 GLU A N 1
ATOM 842 C CA . GLU A 1 104 ? 1.314 -4.357 -19.345 1.00 83.56 104 GLU A CA 1
ATOM 843 C C . GLU A 1 104 ? 2.328 -3.219 -19.443 1.00 83.56 104 GLU A C 1
ATOM 845 O O . GLU A 1 104 ? 2.858 -2.769 -18.421 1.00 83.56 104 GLU A O 1
ATOM 850 N N . TRP A 1 105 ? 2.544 -2.745 -20.666 1.00 90.69 105 TRP A N 1
ATOM 851 C CA . TRP A 1 105 ? 3.211 -1.481 -20.939 1.00 90.69 105 TRP A CA 1
ATOM 852 C C . TRP A 1 105 ? 2.323 -0.316 -20.506 1.00 90.69 105 TRP A C 1
ATOM 854 O O . TRP A 1 105 ? 1.106 -0.343 -20.695 1.00 90.69 105 TRP A O 1
ATOM 864 N N . LEU A 1 106 ? 2.930 0.691 -19.887 1.00 90.94 106 LEU A N 1
ATOM 865 C CA . LEU A 1 106 ? 2.260 1.890 -19.407 1.00 90.94 106 LEU A CA 1
ATOM 866 C C . LEU A 1 106 ? 2.818 3.106 -20.130 1.00 90.94 106 LEU A C 1
ATOM 868 O O . LEU A 1 106 ? 4.018 3.373 -20.074 1.00 90.94 106 LEU A O 1
ATOM 872 N N . GLU A 1 107 ? 1.923 3.863 -20.747 1.00 90.88 107 GLU A N 1
ATOM 873 C CA . GLU A 1 107 ? 2.210 5.211 -21.218 1.00 90.88 107 GLU A CA 1
ATOM 874 C C . GLU A 1 107 ? 2.279 6.171 -20.026 1.00 90.88 107 GLU A C 1
ATOM 876 O O . GLU A 1 107 ? 1.540 6.032 -19.041 1.00 90.88 107 GLU A O 1
ATOM 881 N N . ILE A 1 108 ? 3.161 7.165 -20.112 1.00 91.12 108 ILE A N 1
ATOM 882 C CA . ILE A 1 108 ? 3.217 8.243 -19.128 1.00 91.12 108 ILE A CA 1
ATOM 883 C C . ILE A 1 108 ? 2.199 9.317 -19.541 1.00 91.12 108 ILE A C 1
ATOM 885 O O . ILE A 1 108 ? 2.341 9.911 -20.607 1.00 91.12 108 ILE A O 1
ATOM 889 N N . PRO A 1 109 ? 1.177 9.620 -18.716 1.00 90.12 109 PRO A N 1
ATOM 890 C CA . PRO A 1 109 ? 0.169 10.603 -19.092 1.00 90.12 109 PRO A CA 1
ATOM 891 C C . PRO A 1 109 ? 0.739 12.013 -19.254 1.00 90.12 109 PRO A C 1
ATOM 893 O O . PRO A 1 109 ? 1.624 12.445 -18.497 1.00 90.12 109 PRO A O 1
ATOM 896 N N . ASP A 1 110 ? 0.152 12.747 -20.199 1.00 88.62 110 ASP A N 1
ATOM 897 C CA . ASP A 1 110 ? 0.517 14.116 -20.570 1.00 88.62 110 ASP A CA 1
ATOM 898 C C . ASP A 1 110 ? 2.008 14.263 -20.920 1.00 88.62 110 ASP A C 1
ATOM 900 O O . ASP A 1 110 ? 2.643 15.235 -20.508 1.00 88.62 110 ASP A O 1
ATOM 904 N N . ASP A 1 111 ? 2.597 13.265 -21.580 1.00 90.62 111 ASP A N 1
ATOM 905 C CA . ASP A 1 111 ? 4.010 13.240 -21.984 1.00 90.62 111 ASP A CA 1
ATOM 906 C C . ASP A 1 111 ? 4.170 13.437 -23.498 1.00 90.62 111 ASP A C 1
ATOM 908 O O . ASP A 1 111 ? 4.823 12.660 -24.184 1.00 90.62 111 ASP A O 1
ATOM 912 N N . TYR A 1 112 ? 3.510 14.467 -24.036 1.00 85.69 112 TYR A N 1
ATOM 913 C CA . TYR A 1 112 ? 3.407 14.704 -25.482 1.00 85.69 112 TYR A CA 1
ATOM 914 C C . TYR A 1 112 ? 4.761 14.908 -26.181 1.00 85.69 112 TYR A C 1
ATOM 916 O O . TYR A 1 112 ? 4.875 14.641 -27.373 1.00 85.69 112 TYR A O 1
ATOM 924 N N . ASP A 1 113 ? 5.764 15.405 -25.458 1.00 88.25 113 ASP A N 1
ATOM 925 C CA . ASP A 1 113 ? 7.134 15.626 -25.933 1.00 88.25 113 ASP A CA 1
ATOM 926 C C . ASP A 1 113 ? 8.123 14.546 -25.453 1.00 88.25 113 ASP A C 1
ATOM 928 O O . ASP A 1 113 ? 9.317 14.623 -25.749 1.00 88.25 113 ASP A O 1
ATOM 932 N N . GLY A 1 114 ? 7.639 13.545 -24.708 1.00 89.50 114 GLY A N 1
ATOM 933 C CA . GLY A 1 114 ? 8.447 12.474 -24.133 1.00 89.50 114 GLY A CA 1
ATOM 934 C C . GLY A 1 114 ? 9.411 12.923 -23.032 1.00 89.50 114 GLY A C 1
ATOM 935 O O . GLY A 1 114 ? 10.308 12.159 -22.670 1.00 89.50 114 GLY A O 1
ATOM 936 N N . GLU A 1 115 ? 9.313 14.146 -22.497 1.00 92.31 115 GLU A N 1
ATOM 937 C CA . GLU A 1 115 ? 10.286 14.653 -21.522 1.00 92.31 115 GLU A CA 1
ATOM 938 C C . GLU A 1 115 ? 10.300 13.814 -20.231 1.00 92.31 115 GLU A C 1
ATOM 940 O O . GLU A 1 115 ? 11.364 13.542 -19.657 1.00 92.31 115 GLU A O 1
ATOM 945 N N . LYS A 1 116 ? 9.129 13.371 -19.756 1.00 92.38 116 LYS A N 1
ATOM 946 C CA . LYS A 1 116 ? 9.015 12.565 -18.532 1.00 92.38 116 LYS A CA 1
ATOM 947 C C . LYS A 1 116 ? 9.575 11.168 -18.756 1.00 92.38 116 LYS A C 1
ATOM 949 O O . LYS A 1 116 ? 10.293 10.677 -17.877 1.00 92.38 116 LYS A O 1
ATOM 954 N N . PHE A 1 117 ? 9.268 10.551 -19.897 1.00 93.19 117 PHE A N 1
ATOM 955 C CA . PHE A 1 117 ? 9.842 9.278 -20.309 1.00 93.19 117 PHE A CA 1
ATOM 956 C C . PHE A 1 117 ? 11.360 9.387 -20.392 1.00 93.19 117 PHE A C 1
ATOM 958 O O . PHE A 1 117 ? 12.050 8.684 -19.656 1.00 93.19 117 PHE A O 1
ATOM 965 N N . ASN A 1 118 ? 11.878 10.341 -21.168 1.00 93.31 118 ASN A N 1
ATOM 966 C CA . ASN A 1 118 ? 13.311 10.547 -21.365 1.00 93.31 118 ASN A CA 1
ATOM 967 C C . ASN A 1 118 ? 14.042 10.757 -20.041 1.00 93.31 118 ASN A C 1
ATOM 969 O O . ASN A 1 118 ? 15.067 10.131 -19.785 1.00 93.31 118 ASN A O 1
ATOM 973 N N . ARG A 1 119 ? 13.490 11.570 -19.136 1.00 93.62 119 ARG A N 1
ATOM 974 C CA . ARG A 1 119 ? 14.082 11.778 -17.809 1.00 93.62 119 ARG A CA 1
ATOM 975 C C . ARG A 1 119 ? 14.168 10.483 -17.001 1.00 93.62 119 ARG A C 1
ATOM 977 O O . ARG A 1 119 ? 15.175 10.242 -16.334 1.00 93.62 119 ARG A O 1
ATOM 984 N N . LEU A 1 120 ? 13.108 9.673 -17.008 1.00 92.06 120 LEU A N 1
ATOM 985 C CA . LEU A 1 120 ? 13.082 8.407 -16.276 1.00 92.06 120 LEU A CA 1
ATOM 986 C C . LEU A 1 120 ? 14.008 7.370 -16.919 1.00 92.06 120 LEU A C 1
ATOM 988 O O . LEU A 1 120 ? 14.722 6.673 -16.197 1.00 92.06 120 LEU A O 1
ATOM 992 N N . TRP A 1 121 ? 14.004 7.289 -18.245 1.00 92.75 121 TRP A N 1
ATOM 993 C CA . TRP A 1 121 ? 14.814 6.380 -19.042 1.00 92.75 121 TRP A CA 1
ATOM 994 C C . TRP A 1 121 ? 16.307 6.682 -18.899 1.00 92.75 121 TRP A C 1
ATOM 996 O O . TRP A 1 121 ? 17.045 5.802 -18.460 1.00 92.75 121 TRP A O 1
ATOM 1006 N N . ILE A 1 122 ? 16.738 7.929 -19.128 1.00 92.94 122 ILE A N 1
ATOM 1007 C CA . ILE A 1 122 ? 18.140 8.362 -18.986 1.00 92.94 122 ILE A CA 1
ATOM 1008 C C . ILE A 1 122 ? 18.636 8.096 -17.563 1.00 92.94 122 ILE A C 1
ATOM 1010 O O . ILE A 1 122 ? 19.633 7.406 -17.374 1.00 92.94 122 ILE A O 1
ATOM 1014 N N . SER A 1 123 ? 17.881 8.535 -16.546 1.00 93.31 123 SER A N 1
ATOM 1015 C CA . SER A 1 123 ? 18.234 8.269 -15.144 1.00 93.31 123 SER A CA 1
ATOM 1016 C C . SER A 1 123 ? 18.354 6.774 -14.850 1.00 93.31 123 SER A C 1
ATOM 1018 O O . SER A 1 123 ? 19.144 6.390 -13.993 1.00 93.31 123 SER A O 1
ATOM 1020 N N . THR A 1 124 ? 17.549 5.929 -15.494 1.00 93.12 124 THR A N 1
ATOM 1021 C CA . THR A 1 124 ? 17.602 4.479 -15.289 1.00 93.12 124 THR A CA 1
ATOM 1022 C C . THR A 1 124 ? 18.803 3.866 -16.009 1.00 93.12 124 THR A C 1
ATOM 1024 O O . THR A 1 124 ? 19.469 3.017 -15.424 1.00 93.12 124 THR A O 1
ATOM 1027 N N . CYS A 1 125 ? 19.136 4.325 -17.217 1.00 93.06 125 CYS A N 1
ATOM 1028 C CA . CYS A 1 125 ? 20.339 3.906 -17.936 1.00 93.06 125 CYS A CA 1
ATOM 1029 C C . CYS A 1 125 ? 21.611 4.261 -17.159 1.00 93.06 125 CYS A C 1
ATOM 1031 O O . CYS A 1 125 ? 22.429 3.375 -16.922 1.00 93.06 125 CYS A O 1
ATOM 1033 N N . ASP A 1 126 ? 21.727 5.497 -16.666 1.00 93.75 126 ASP A N 1
ATOM 1034 C CA . ASP A 1 126 ? 22.870 5.940 -15.856 1.00 93.75 126 ASP A CA 1
ATOM 1035 C C . ASP A 1 126 ? 23.064 5.050 -14.617 1.00 93.75 126 ASP A C 1
ATOM 1037 O O . ASP A 1 126 ? 24.181 4.665 -14.268 1.00 93.75 126 ASP A O 1
ATOM 1041 N N . GLU A 1 127 ? 21.964 4.669 -13.958 1.00 93.06 127 GLU A N 1
ATOM 1042 C CA . GLU A 1 127 ? 21.986 3.765 -12.804 1.00 93.06 127 GLU A CA 1
ATOM 1043 C C . GLU A 1 127 ? 22.466 2.353 -13.150 1.00 93.06 127 GLU A C 1
ATOM 1045 O O . GLU A 1 127 ? 23.116 1.711 -12.321 1.00 93.06 127 GLU A O 1
ATOM 1050 N N . LEU A 1 128 ? 22.113 1.840 -14.328 1.00 94.56 128 LEU A N 1
ATOM 1051 C CA . LEU A 1 128 ? 22.517 0.510 -14.784 1.00 94.56 128 LEU A CA 1
ATOM 1052 C C . LEU A 1 128 ? 23.983 0.497 -15.208 1.00 94.56 128 LEU A C 1
ATOM 1054 O O . LEU A 1 128 ? 24.731 -0.376 -14.763 1.00 94.56 128 LEU A O 1
ATOM 1058 N N . SER A 1 129 ? 24.415 1.509 -15.959 1.00 92.75 129 SER A N 1
ATOM 1059 C CA . SER A 1 129 ? 25.819 1.689 -16.325 1.00 92.75 129 SER A CA 1
ATOM 1060 C C . SER A 1 129 ? 26.701 1.844 -15.083 1.00 92.75 129 SER A C 1
ATOM 1062 O O . SER A 1 129 ? 27.728 1.181 -14.970 1.00 92.75 129 SER A O 1
ATOM 1064 N N . ALA A 1 130 ? 26.267 2.617 -14.078 1.00 93.31 130 ALA A N 1
ATOM 1065 C CA . ALA A 1 130 ? 26.984 2.748 -12.806 1.00 93.31 130 ALA A CA 1
ATOM 1066 C C . ALA A 1 130 ? 27.085 1.430 -12.010 1.00 93.31 130 ALA A C 1
ATOM 1068 O O . ALA A 1 130 ? 27.978 1.277 -11.176 1.00 93.31 130 ALA A O 1
ATOM 1069 N N . LYS A 1 131 ? 26.186 0.468 -12.255 1.00 93.50 131 LYS A N 1
ATOM 1070 C CA . LYS A 1 131 ? 26.242 -0.888 -11.684 1.00 93.50 131 LYS A CA 1
ATOM 1071 C C . LYS A 1 131 ? 27.092 -1.863 -12.507 1.00 93.50 131 LYS A C 1
ATOM 1073 O O . LYS A 1 131 ? 27.205 -3.018 -12.100 1.00 93.50 131 LYS A O 1
ATOM 1078 N N . GLY A 1 132 ? 27.664 -1.429 -13.631 1.00 93.88 132 GLY A N 1
ATOM 1079 C CA . GLY A 1 132 ? 28.409 -2.293 -14.548 1.00 93.88 132 GLY A CA 1
ATOM 1080 C C . GLY A 1 132 ? 27.515 -3.291 -15.281 1.00 93.88 132 GLY A C 1
ATOM 1081 O O . GLY A 1 132 ? 27.927 -4.421 -15.522 1.00 93.88 132 GLY A O 1
ATOM 1082 N N . ILE A 1 133 ? 26.263 -2.917 -15.550 1.00 92.88 133 ILE A N 1
ATOM 1083 C CA . ILE A 1 133 ? 25.360 -3.727 -16.365 1.00 92.88 133 ILE A CA 1
ATOM 1084 C C . ILE A 1 133 ? 25.537 -3.282 -17.806 1.00 92.88 133 ILE A C 1
ATOM 1086 O O . ILE A 1 133 ? 25.184 -2.156 -18.151 1.00 92.88 133 ILE A O 1
ATOM 1090 N N . ASP A 1 134 ? 26.087 -4.180 -18.615 1.00 89.44 134 ASP A N 1
ATOM 1091 C CA . ASP A 1 134 ? 26.345 -3.926 -20.023 1.00 89.44 134 ASP A CA 1
ATOM 1092 C C . ASP A 1 134 ? 25.083 -4.125 -20.865 1.00 89.44 134 ASP A C 1
ATOM 1094 O O . ASP A 1 134 ? 24.201 -4.936 -20.553 1.00 89.44 134 ASP A O 1
ATOM 1098 N N . THR A 1 135 ? 25.016 -3.371 -21.954 1.00 92.19 135 THR A N 1
ATOM 1099 C CA . THR A 1 135 ? 24.035 -3.561 -23.013 1.00 92.19 135 THR A CA 1
ATOM 1100 C C . THR A 1 135 ? 24.448 -4.708 -23.932 1.00 92.19 135 THR A C 1
ATOM 1102 O O . THR A 1 135 ? 25.584 -5.187 -23.915 1.00 92.19 135 THR A O 1
ATOM 1105 N N . ASP A 1 136 ? 23.505 -5.187 -24.734 1.00 91.19 136 ASP A N 1
ATOM 1106 C CA . ASP A 1 136 ? 23.807 -6.135 -25.792 1.00 91.19 136 ASP A CA 1
ATOM 1107 C C . ASP A 1 136 ? 24.508 -5.465 -26.993 1.00 91.19 136 ASP A C 1
ATOM 1109 O O . ASP A 1 136 ? 24.845 -4.280 -26.988 1.00 91.19 136 ASP A O 1
ATOM 1113 N N . LYS A 1 137 ? 24.731 -6.244 -28.056 1.00 91.00 137 LYS A N 1
ATOM 1114 C CA . LYS A 1 137 ? 25.383 -5.782 -29.293 1.00 91.00 137 LYS A CA 1
ATOM 1115 C C . LYS A 1 137 ? 24.655 -4.624 -29.993 1.00 91.00 137 LYS A C 1
ATOM 1117 O O . LYS A 1 137 ? 25.287 -3.917 -30.771 1.00 91.00 137 LYS A O 1
ATOM 1122 N N . ASP A 1 138 ? 23.355 -4.467 -29.743 1.00 89.75 138 ASP A N 1
ATOM 1123 C CA . ASP A 1 138 ? 22.496 -3.451 -30.347 1.00 89.75 138 ASP A CA 1
ATOM 1124 C C . ASP A 1 138 ? 22.335 -2.241 -29.403 1.00 89.75 138 ASP A C 1
ATOM 1126 O O . ASP A 1 138 ? 21.575 -1.318 -29.691 1.00 89.75 138 ASP A O 1
ATOM 1130 N N . GLY A 1 139 ? 23.065 -2.223 -28.279 1.00 87.38 139 GLY A N 1
ATOM 1131 C CA . GLY A 1 139 ? 23.009 -1.158 -27.282 1.00 87.38 139 GLY A CA 1
ATOM 1132 C C . GLY A 1 139 ? 21.783 -1.235 -26.373 1.00 87.38 139 GLY A C 1
ATOM 1133 O O . GLY A 1 139 ? 21.518 -0.279 -25.647 1.00 87.38 139 GLY A O 1
ATOM 1134 N N . LYS A 1 140 ? 21.052 -2.357 -26.371 1.00 87.38 140 LYS A N 1
ATOM 1135 C CA . LYS A 1 140 ? 19.813 -2.528 -25.608 1.00 87.38 140 LYS A CA 1
ATOM 1136 C C . LYS A 1 140 ? 20.038 -3.306 -24.320 1.00 87.38 140 LYS A C 1
ATOM 1138 O O . LYS A 1 140 ? 20.876 -4.203 -24.224 1.00 87.38 140 LYS A O 1
ATOM 1143 N N . TYR A 1 141 ? 19.252 -2.971 -23.305 1.00 88.50 141 TYR A N 1
ATOM 1144 C CA . TYR A 1 141 ? 19.228 -3.718 -22.057 1.00 88.50 141 TYR A CA 1
ATOM 1145 C C . TYR A 1 141 ? 18.212 -4.862 -22.121 1.00 88.50 141 TYR A C 1
ATOM 1147 O O . TYR A 1 141 ? 17.061 -4.663 -22.508 1.00 88.50 141 TYR A O 1
ATOM 1155 N N . HIS A 1 142 ? 18.611 -6.054 -21.668 1.00 86.62 142 HIS A N 1
ATOM 1156 C CA . HIS A 1 142 ? 17.752 -7.236 -21.681 1.00 86.62 142 HIS A CA 1
ATOM 1157 C C . HIS A 1 142 ? 17.753 -7.981 -20.346 1.00 86.62 142 HIS A C 1
ATOM 1159 O O . HIS A 1 142 ? 18.793 -8.350 -19.804 1.00 86.62 142 HIS A O 1
ATOM 1165 N N . TRP A 1 143 ? 16.557 -8.280 -19.841 1.00 90.88 143 TRP A N 1
ATOM 1166 C CA . TRP A 1 143 ? 16.343 -9.161 -18.694 1.00 90.88 143 TRP A CA 1
ATOM 1167 C C . TRP A 1 143 ? 14.962 -9.814 -18.770 1.00 90.88 143 TRP A C 1
ATOM 1169 O O . TRP A 1 143 ? 14.063 -9.368 -19.480 1.00 90.88 143 TRP A O 1
ATOM 1179 N N . LYS A 1 144 ? 14.779 -10.903 -18.019 1.00 85.31 144 LYS A N 1
ATOM 1180 C CA . LYS A 1 144 ? 13.475 -11.573 -17.919 1.00 85.31 144 LYS A CA 1
ATOM 1181 C C . LYS A 1 144 ? 12.469 -10.662 -17.191 1.00 85.31 144 LYS A C 1
ATOM 1183 O O . LYS A 1 144 ? 12.874 -9.971 -16.255 1.00 85.31 144 LYS A O 1
ATOM 1188 N N . PRO A 1 145 ? 11.166 -10.686 -17.529 1.00 80.44 145 PRO A N 1
ATOM 1189 C CA . PRO A 1 145 ? 10.146 -9.962 -16.767 1.00 80.44 145 PRO A CA 1
ATOM 1190 C C . PRO A 1 145 ? 10.224 -10.276 -15.265 1.00 80.44 145 PRO A C 1
ATOM 1192 O O . PRO A 1 145 ? 10.318 -11.442 -14.881 1.00 80.44 145 PRO A O 1
ATOM 1195 N N . GLY A 1 146 ? 10.220 -9.246 -14.414 1.00 81.56 146 GLY A N 1
ATOM 1196 C CA . GLY A 1 146 ? 10.409 -9.393 -12.964 1.00 81.56 146 GLY A CA 1
ATOM 1197 C C . GLY A 1 146 ? 11.859 -9.599 -12.506 1.00 81.56 146 GLY A C 1
ATOM 1198 O O . GLY A 1 146 ? 12.124 -9.598 -11.304 1.00 81.56 146 GLY A O 1
ATOM 1199 N N . ALA A 1 147 ? 12.815 -9.726 -13.428 1.00 88.50 147 ALA A N 1
ATOM 1200 C CA . ALA A 1 147 ? 14.248 -9.818 -13.143 1.00 88.50 147 ALA A CA 1
ATOM 1201 C C . ALA A 1 147 ? 14.989 -8.496 -13.406 1.00 88.50 147 ALA A C 1
ATOM 1203 O O . ALA A 1 147 ? 16.212 -8.503 -13.527 1.00 88.50 147 ALA A O 1
ATOM 1204 N N . SER A 1 148 ? 14.265 -7.370 -13.482 1.00 91.62 148 SER A N 1
ATOM 1205 C CA . SER A 1 148 ? 14.877 -6.053 -13.669 1.00 91.62 148 SER A CA 1
ATOM 1206 C C . SER A 1 148 ? 15.942 -5.792 -12.593 1.00 91.62 148 SER A C 1
ATOM 1208 O O . SER A 1 148 ? 15.658 -5.908 -11.395 1.00 91.62 148 SER A O 1
ATOM 1210 N N . PRO A 1 149 ? 17.169 -5.415 -12.978 1.00 92.50 149 PRO A N 1
ATOM 1211 C CA . PRO A 1 149 ? 18.227 -5.067 -12.034 1.00 92.50 149 PRO A CA 1
ATOM 1212 C C . PRO A 1 149 ? 18.109 -3.623 -11.508 1.00 92.50 149 PRO A C 1
ATOM 1214 O O . PRO A 1 149 ? 18.935 -3.168 -10.702 1.00 92.50 149 PRO A O 1
ATOM 1217 N N . CYS A 1 150 ? 17.080 -2.883 -11.934 1.00 92.94 150 CYS A N 1
ATOM 1218 C CA . CYS A 1 150 ? 16.808 -1.530 -11.466 1.00 92.94 150 CYS A CA 1
ATOM 1219 C C . CYS A 1 150 ? 16.558 -1.509 -9.951 1.00 92.94 150 CYS A C 1
ATOM 1221 O O . CYS A 1 150 ? 16.030 -2.459 -9.361 1.00 92.94 15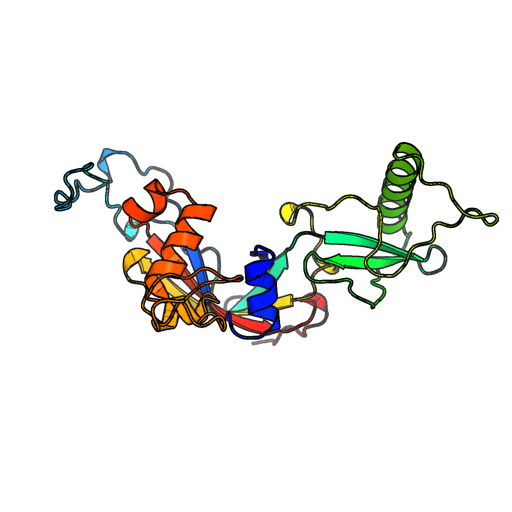0 CYS A O 1
ATOM 1223 N N . ARG A 1 151 ? 16.937 -0.408 -9.290 1.00 92.75 151 ARG A N 1
ATOM 1224 C CA . ARG A 1 151 ? 16.700 -0.268 -7.845 1.00 92.75 151 ARG A CA 1
ATOM 1225 C C . ARG A 1 151 ? 15.203 -0.180 -7.538 1.00 92.75 151 ARG A C 1
ATOM 1227 O O . ARG A 1 151 ? 14.436 0.413 -8.295 1.00 92.75 151 ARG A O 1
ATOM 1234 N N . TRP A 1 152 ? 14.810 -0.683 -6.373 1.00 93.88 152 TRP A N 1
ATOM 1235 C CA . TRP A 1 152 ? 13.482 -0.429 -5.822 1.00 93.88 152 TRP A CA 1
ATOM 1236 C C . TRP A 1 152 ? 13.333 1.041 -5.428 1.00 93.88 152 TRP A C 1
ATOM 1238 O O . TRP A 1 152 ? 14.180 1.608 -4.738 1.00 93.88 152 TRP A O 1
ATOM 1248 N N . ARG A 1 153 ? 12.237 1.657 -5.865 1.00 94.62 153 ARG A N 1
ATOM 1249 C CA . ARG A 1 153 ? 11.832 3.019 -5.526 1.00 94.62 153 ARG A CA 1
ATOM 1250 C C . ARG A 1 153 ? 10.782 2.958 -4.405 1.00 94.62 153 ARG A C 1
ATOM 1252 O O . ARG A 1 153 ? 9.802 2.216 -4.527 1.00 94.62 153 ARG A O 1
ATOM 1259 N N . PRO A 1 154 ? 10.953 3.727 -3.314 1.00 94.94 154 PRO A N 1
ATOM 1260 C CA . PRO A 1 154 ? 9.972 3.779 -2.234 1.00 94.94 154 PRO A CA 1
ATOM 1261 C C . PRO A 1 154 ? 8.582 4.216 -2.718 1.00 94.94 154 PRO A C 1
ATOM 1263 O O . PRO A 1 154 ? 8.457 5.092 -3.579 1.00 94.94 154 PRO A O 1
ATOM 1266 N N . SER A 1 155 ? 7.531 3.675 -2.099 1.00 95.25 155 SER A N 1
ATOM 1267 C CA . SER A 1 155 ? 6.125 3.978 -2.417 1.00 95.25 155 SER A CA 1
ATOM 1268 C C . SER A 1 155 ? 5.766 5.468 -2.383 1.00 95.25 155 SER A C 1
ATOM 1270 O O . SER A 1 155 ? 4.931 5.925 -3.164 1.00 95.25 155 SER A O 1
ATOM 1272 N N . ILE A 1 156 ? 6.441 6.270 -1.551 1.00 95.56 156 ILE A N 1
ATOM 1273 C CA . ILE A 1 156 ? 6.255 7.731 -1.488 1.00 95.56 156 ILE A CA 1
ATOM 1274 C C . ILE A 1 156 ? 6.674 8.467 -2.772 1.00 95.56 156 ILE A C 1
ATOM 1276 O O . ILE A 1 156 ? 6.285 9.621 -2.968 1.00 95.56 156 ILE A O 1
ATOM 1280 N N . HIS A 1 157 ? 7.400 7.806 -3.673 1.00 93.88 157 HIS A N 1
ATOM 1281 C CA . HIS A 1 157 ? 7.777 8.332 -4.985 1.00 93.88 157 HIS A CA 1
ATOM 1282 C C . HIS A 1 157 ? 6.981 7.706 -6.133 1.00 93.88 157 HIS A C 1
ATOM 1284 O O . HIS A 1 157 ? 7.179 8.093 -7.278 1.00 93.88 157 HIS A O 1
ATOM 1290 N N . MET A 1 158 ? 6.067 6.769 -5.859 1.00 95.38 158 MET A N 1
ATOM 1291 C CA . MET A 1 158 ? 5.279 6.124 -6.909 1.00 95.38 158 MET A CA 1
ATOM 1292 C C . MET A 1 158 ? 4.311 7.110 -7.573 1.00 95.38 158 MET A C 1
ATOM 1294 O O . MET A 1 158 ? 3.484 7.691 -6.859 1.00 95.38 158 MET A O 1
ATOM 1298 N N . PRO A 1 159 ? 4.393 7.343 -8.891 1.00 94.81 159 PRO A N 1
ATOM 1299 C CA . PRO A 1 159 ? 3.483 8.252 -9.570 1.00 94.81 159 PRO A CA 1
ATOM 1300 C C . PRO A 1 159 ? 2.075 7.652 -9.677 1.00 94.81 159 PRO A C 1
ATOM 1302 O O . PRO A 1 159 ? 1.886 6.440 -9.576 1.00 94.81 159 PRO A O 1
ATOM 1305 N N . ARG A 1 160 ? 1.076 8.518 -9.880 1.00 94.88 160 ARG A N 1
ATOM 1306 C CA . ARG A 1 160 ? -0.343 8.131 -9.960 1.00 94.88 160 ARG A CA 1
ATOM 1307 C C . ARG A 1 160 ? -0.614 7.153 -11.102 1.00 94.88 160 ARG A C 1
ATOM 1309 O O . ARG A 1 160 ? -1.274 6.146 -10.872 1.00 94.88 160 ARG A O 1
ATOM 1316 N N . TRP A 1 161 ? -0.061 7.411 -12.286 1.00 93.44 161 TRP A N 1
ATOM 1317 C CA . TRP A 1 161 ? -0.234 6.575 -13.480 1.00 93.44 161 TRP A CA 1
ATOM 1318 C C . TRP A 1 161 ? 0.309 5.149 -13.301 1.00 93.44 161 TRP A C 1
ATOM 1320 O O . TRP A 1 161 ? -0.240 4.199 -13.847 1.00 93.44 161 TRP A O 1
ATOM 1330 N N . ALA A 1 162 ? 1.322 4.975 -12.447 1.00 94.31 162 ALA A N 1
ATOM 1331 C CA . ALA A 1 162 ? 1.884 3.666 -12.130 1.00 94.31 162 ALA A CA 1
ATOM 1332 C C . ALA A 1 162 ? 1.051 2.890 -11.100 1.00 94.31 162 ALA A C 1
ATOM 1334 O O . ALA A 1 162 ? 1.404 1.769 -10.751 1.00 94.31 162 ALA A O 1
ATOM 1335 N N . SER A 1 163 ? -0.033 3.450 -10.557 1.00 95.31 163 SER A N 1
ATOM 1336 C CA . SER A 1 163 ? -0.916 2.696 -9.665 1.00 95.31 163 SER A CA 1
ATOM 1337 C C . SER A 1 163 ? -1.716 1.648 -10.440 1.00 95.31 163 SER A C 1
ATOM 1339 O O . SER A 1 163 ? -2.152 1.884 -11.567 1.00 95.31 163 SER A O 1
ATOM 1341 N N . ARG A 1 164 ? -1.934 0.484 -9.826 1.00 93.56 164 ARG A N 1
ATOM 1342 C CA . ARG A 1 164 ? -2.751 -0.614 -10.380 1.00 93.56 164 ARG A CA 1
ATOM 1343 C C . ARG A 1 164 ? -3.969 -0.963 -9.521 1.00 93.56 164 ARG A C 1
ATOM 1345 O O . ARG A 1 164 ? -4.734 -1.851 -9.877 1.00 93.56 164 ARG A O 1
ATOM 1352 N N . LEU A 1 165 ? -4.138 -0.283 -8.388 1.00 95.44 165 LEU A N 1
ATOM 1353 C CA . LEU A 1 165 ? -5.232 -0.502 -7.448 1.00 95.44 165 LEU A CA 1
ATOM 1354 C C . LEU A 1 165 ? -5.861 0.836 -7.064 1.00 95.44 165 LEU A C 1
ATOM 1356 O O . LEU A 1 165 ? -5.164 1.779 -6.679 1.00 95.44 165 LEU A O 1
ATOM 1360 N N . THR A 1 166 ? -7.187 0.870 -7.079 1.00 97.62 166 THR A N 1
ATOM 1361 C CA . THR A 1 166 ? -7.992 1.988 -6.592 1.00 97.62 166 THR A CA 1
ATOM 1362 C C . THR A 1 166 ? -8.940 1.496 -5.511 1.00 97.62 166 THR A C 1
ATOM 1364 O O . THR A 1 166 ? -9.592 0.469 -5.670 1.00 97.62 166 THR A O 1
ATOM 1367 N N . LEU A 1 167 ? -9.027 2.222 -4.401 1.00 98.19 167 LEU A N 1
ATOM 1368 C CA . LEU A 1 167 ? -9.966 1.956 -3.317 1.00 98.19 167 LEU A CA 1
ATOM 1369 C C . LEU A 1 167 ? -11.077 2.995 -3.368 1.00 98.19 167 LEU A C 1
ATOM 1371 O O . LEU A 1 167 ? -10.792 4.191 -3.386 1.00 98.19 167 LEU A O 1
ATOM 1375 N N . ILE A 1 168 ? -12.329 2.560 -3.370 1.00 97.38 168 ILE A N 1
ATOM 1376 C CA . ILE A 1 168 ? -13.474 3.468 -3.282 1.00 97.38 168 ILE A CA 1
ATOM 1377 C C . ILE A 1 168 ? -13.947 3.455 -1.839 1.00 97.38 168 ILE A C 1
ATOM 1379 O O . ILE A 1 168 ? -14.347 2.404 -1.340 1.00 97.38 168 ILE A O 1
ATOM 1383 N N . VAL A 1 169 ? -13.839 4.596 -1.160 1.00 97.94 169 VAL A N 1
ATOM 1384 C CA . VAL A 1 169 ? -14.159 4.706 0.264 1.00 97.94 169 VAL A CA 1
ATOM 1385 C C . VAL A 1 169 ? -15.667 4.625 0.449 1.00 97.94 169 VAL A C 1
ATOM 1387 O O . VAL A 1 169 ? -16.410 5.471 -0.040 1.00 97.94 169 VAL A O 1
ATOM 1390 N N . GLU A 1 170 ? -16.113 3.630 1.202 1.00 97.25 170 GLU A N 1
ATOM 1391 C CA . GLU A 1 170 ? -17.527 3.382 1.492 1.00 97.25 170 GLU A CA 1
ATOM 1392 C C . GLU A 1 170 ? -17.942 4.011 2.823 1.00 97.25 170 GLU A C 1
ATOM 1394 O O . GLU A 1 170 ? -19.070 4.468 2.980 1.00 97.25 170 GLU A O 1
ATOM 1399 N N . GLY A 1 171 ? -17.015 4.101 3.779 1.00 97.00 171 GLY A N 1
ATOM 1400 C CA . GLY A 1 171 ? -17.303 4.644 5.099 1.00 97.00 171 GLY A CA 1
ATOM 1401 C C . GLY A 1 171 ? -16.051 5.012 5.877 1.00 97.00 171 GLY A C 1
ATOM 1402 O O . GLY A 1 171 ? -14.964 4.488 5.633 1.00 97.00 171 GLY A O 1
ATOM 1403 N N . VAL A 1 172 ? -16.210 5.932 6.828 1.00 97.12 172 VAL A N 1
ATOM 1404 C CA . VAL A 1 172 ? -15.153 6.317 7.765 1.00 97.12 172 VAL A CA 1
ATOM 1405 C C . VAL A 1 172 ? -15.740 6.404 9.166 1.00 97.12 172 VAL A C 1
ATOM 1407 O O . VAL A 1 172 ? -16.644 7.198 9.416 1.00 97.12 172 VAL A O 1
ATOM 1410 N N . LYS A 1 173 ? -15.205 5.596 10.080 1.00 96.31 173 LYS A N 1
ATOM 1411 C CA . LYS A 1 173 ? -15.585 5.548 11.495 1.00 96.31 173 LYS A CA 1
ATOM 1412 C C . LYS A 1 173 ? -14.418 6.043 12.349 1.00 96.31 173 LYS A C 1
ATOM 1414 O O . LYS A 1 173 ? -13.276 5.665 12.102 1.00 96.31 173 LYS A O 1
ATOM 1419 N N . ILE A 1 174 ? -14.693 6.901 13.330 1.00 95.00 174 ILE A N 1
ATOM 1420 C CA . ILE A 1 174 ? -13.695 7.359 14.308 1.00 95.00 174 ILE A CA 1
ATOM 1421 C C . ILE A 1 174 ? -13.874 6.536 15.579 1.00 95.00 174 ILE A C 1
ATOM 1423 O O . ILE A 1 174 ? -14.964 6.535 16.143 1.00 95.00 174 ILE A O 1
ATOM 1427 N N . GLU A 1 175 ? -12.818 5.865 16.020 1.00 93.81 175 GLU A N 1
ATOM 1428 C CA . GLU A 1 175 ? -12.827 4.993 17.201 1.00 93.81 175 GLU A CA 1
ATOM 1429 C C . GLU A 1 175 ? -11.450 4.971 17.872 1.00 93.81 175 GLU A C 1
ATOM 1431 O O . GLU A 1 175 ? -10.469 5.501 17.330 1.00 93.81 175 GLU A O 1
ATOM 1436 N N . ARG A 1 176 ? -11.364 4.363 19.056 1.00 91.44 176 ARG A N 1
ATOM 1437 C CA . ARG A 1 176 ? -10.073 4.068 19.683 1.00 91.44 176 ARG A CA 1
ATOM 1438 C C . ARG A 1 176 ? -9.438 2.846 19.025 1.00 91.44 176 ARG A C 1
ATOM 1440 O O . ARG A 1 176 ? -10.124 1.894 18.671 1.00 91.44 176 ARG A O 1
ATOM 1447 N N . LEU A 1 177 ? -8.111 2.842 18.899 1.00 92.94 177 LEU A N 1
ATOM 1448 C CA . LEU A 1 177 ? -7.368 1.734 18.286 1.00 92.94 177 LEU A CA 1
ATOM 1449 C C . LEU A 1 177 ? -7.735 0.361 18.876 1.00 92.94 177 LEU A C 1
ATOM 1451 O O . LEU A 1 177 ? -7.887 -0.603 18.131 1.00 92.94 177 LEU A O 1
ATOM 1455 N N . GLN A 1 178 ? -7.850 0.265 20.202 1.00 92.44 178 GLN A N 1
ATOM 1456 C CA . GLN A 1 178 ? -8.100 -0.996 20.905 1.00 92.44 178 GLN A CA 1
ATOM 1457 C C . GLN A 1 178 ? -9.570 -1.455 20.856 1.00 92.44 178 GLN A C 1
ATOM 1459 O O . GLN A 1 178 ? -9.843 -2.588 21.247 1.00 92.44 178 GLN A O 1
ATOM 1464 N N . GLU A 1 179 ? -10.496 -0.628 20.348 1.00 93.25 179 GLU A N 1
ATOM 1465 C CA . GLU A 1 179 ? -11.921 -0.972 20.149 1.00 93.25 179 GLU A CA 1
ATOM 1466 C C . GLU A 1 179 ? -12.169 -1.815 18.885 1.00 93.25 179 GLU A C 1
ATOM 1468 O O . GLU A 1 179 ? -13.300 -2.201 18.598 1.00 93.25 179 GLU A O 1
ATOM 1473 N N . ILE A 1 180 ? -11.111 -2.126 18.133 1.00 95.81 180 ILE A N 1
ATOM 1474 C CA . ILE A 1 180 ? -11.156 -3.007 16.967 1.00 95.81 180 ILE A CA 1
ATOM 1475 C C . ILE A 1 180 ? -11.734 -4.394 17.305 1.00 95.81 180 ILE A C 1
ATOM 1477 O O . ILE A 1 180 ? -11.275 -5.073 18.228 1.00 95.81 180 ILE A O 1
ATOM 1481 N N . SER A 1 181 ? -12.715 -4.837 16.511 1.00 96.38 181 SER A N 1
ATOM 1482 C CA . SER A 1 181 ? -13.287 -6.186 16.595 1.00 96.38 181 SER A CA 1
ATOM 1483 C C . SER A 1 181 ? -12.457 -7.231 15.830 1.00 96.38 181 SER A C 1
ATOM 1485 O O . SER A 1 181 ? -11.627 -6.892 14.988 1.00 96.38 181 SER A O 1
ATOM 1487 N N . GLU A 1 182 ? -12.708 -8.526 16.062 1.00 95.56 182 GLU A N 1
ATOM 1488 C CA . GLU A 1 182 ? -12.105 -9.602 15.249 1.00 95.56 182 GLU A CA 1
ATOM 1489 C C . GLU A 1 182 ? -12.461 -9.457 13.760 1.00 95.56 182 GLU A C 1
ATOM 1491 O O . GLU A 1 182 ? -11.604 -9.625 12.895 1.00 95.56 182 GLU A O 1
ATOM 1496 N N . ALA A 1 183 ? -13.710 -9.089 13.453 1.00 96.69 183 ALA A N 1
ATOM 1497 C CA . ALA A 1 183 ? -14.170 -8.893 12.080 1.00 96.69 183 ALA A CA 1
ATOM 1498 C C . ALA A 1 183 ? -13.442 -7.724 11.400 1.00 96.69 183 ALA A C 1
ATOM 1500 O O . ALA A 1 183 ? -13.009 -7.841 10.256 1.00 96.69 183 ALA A O 1
ATOM 1501 N N . ASP A 1 184 ? -13.243 -6.622 12.127 1.00 97.50 184 ASP A N 1
ATOM 1502 C CA . ASP A 1 184 ? -12.448 -5.493 11.650 1.00 97.50 184 ASP A CA 1
ATOM 1503 C C . ASP A 1 184 ? -10.972 -5.874 11.431 1.00 97.50 184 ASP A C 1
ATOM 1505 O O . ASP A 1 184 ? -10.343 -5.403 10.485 1.00 97.50 184 ASP A O 1
ATOM 1509 N N . ALA A 1 185 ? -10.392 -6.706 12.303 1.00 96.25 185 ALA A N 1
ATOM 1510 C CA . ALA A 1 185 ? -9.018 -7.180 12.151 1.00 96.25 185 ALA A CA 1
ATOM 1511 C C . ALA A 1 185 ? -8.867 -8.071 10.907 1.00 96.25 185 ALA A C 1
ATOM 1513 O O . ALA A 1 185 ? -7.899 -7.931 10.157 1.00 96.25 185 ALA A O 1
ATOM 1514 N N . VAL A 1 186 ? -9.855 -8.922 10.626 1.00 95.69 186 VAL A N 1
ATOM 1515 C CA . VAL A 1 186 ? -9.912 -9.691 9.374 1.00 95.69 186 VAL A CA 1
ATOM 1516 C C . VAL A 1 186 ? -10.042 -8.763 8.162 1.00 95.69 186 VAL A C 1
ATOM 1518 O O . VAL A 1 186 ? -9.290 -8.908 7.200 1.00 95.69 186 VAL A O 1
ATOM 1521 N N . ALA A 1 187 ? -10.906 -7.744 8.229 1.00 97.31 187 ALA A N 1
ATOM 1522 C CA . ALA A 1 187 ? -11.056 -6.735 7.176 1.00 97.31 187 ALA A CA 1
ATOM 1523 C C . ALA A 1 187 ? -9.792 -5.869 6.974 1.00 97.31 187 ALA A C 1
ATOM 1525 O O . ALA A 1 187 ? -9.566 -5.327 5.890 1.00 97.31 187 ALA A O 1
ATOM 1526 N N . GLU A 1 188 ? -8.907 -5.772 7.973 1.00 96.69 188 GLU A N 1
ATOM 1527 C CA . GLU A 1 188 ? -7.563 -5.193 7.832 1.00 96.69 188 GLU A CA 1
ATOM 1528 C C . GLU A 1 188 ? -6.594 -6.092 7.040 1.00 96.69 188 GLU A C 1
ATOM 1530 O O . GLU A 1 188 ? -5.480 -5.664 6.721 1.00 96.69 188 GLU A O 1
ATOM 1535 N N . GLY A 1 189 ? -7.018 -7.296 6.658 1.00 94.50 189 GLY A N 1
ATOM 1536 C CA . GLY A 1 189 ? -6.241 -8.259 5.885 1.00 94.50 189 GLY A CA 1
ATOM 1537 C C . GLY A 1 189 ? -5.558 -9.335 6.729 1.00 94.50 189 GLY A C 1
ATOM 1538 O O . GLY A 1 189 ? -4.775 -10.106 6.172 1.00 94.50 189 GLY A O 1
ATOM 1539 N N . ILE A 1 190 ? -5.840 -9.406 8.035 1.00 94.00 190 ILE A N 1
ATOM 1540 C CA . ILE A 1 190 ? -5.408 -10.527 8.873 1.00 94.00 190 ILE A CA 1
ATOM 1541 C C . ILE A 1 190 ? -6.198 -11.775 8.476 1.00 94.00 190 ILE A C 1
ATOM 1543 O O . ILE A 1 190 ? -7.413 -11.729 8.298 1.00 94.00 190 ILE A O 1
ATOM 1547 N N . ARG A 1 191 ? -5.515 -12.907 8.345 1.00 90.69 191 ARG A N 1
ATOM 1548 C CA . ARG A 1 191 ? -6.132 -14.193 8.027 1.00 90.69 191 ARG A CA 1
ATOM 1549 C C . ARG A 1 191 ? -5.630 -15.277 8.955 1.00 90.69 191 ARG A C 1
ATOM 1551 O O . ARG A 1 191 ? -4.568 -15.149 9.556 1.00 90.69 191 ARG A O 1
ATOM 1558 N N . GLU A 1 192 ? -6.388 -16.356 9.020 1.00 87.06 192 GLU A N 1
ATOM 1559 C CA . GLU A 1 192 ? -5.901 -17.599 9.596 1.00 87.06 192 GLU A CA 1
ATOM 1560 C C . GLU A 1 192 ? -4.768 -18.162 8.723 1.00 87.06 192 GLU A C 1
ATOM 1562 O O . GLU A 1 192 ? -4.855 -18.170 7.491 1.00 87.06 192 GLU A O 1
ATOM 1567 N N . THR A 1 193 ? -3.672 -18.568 9.356 1.00 80.12 193 THR A N 1
ATOM 1568 C CA . THR A 1 193 ? -2.510 -19.144 8.685 1.00 80.12 193 THR A CA 1
ATOM 1569 C C . THR A 1 193 ? -2.790 -20.602 8.337 1.00 80.12 193 THR A C 1
ATOM 1571 O O . THR A 1 193 ? -3.253 -21.360 9.182 1.00 80.12 193 THR A O 1
ATOM 1574 N N . GLU A 1 194 ? -2.457 -21.015 7.115 1.00 67.12 194 GLU A N 1
ATOM 1575 C CA . GLU A 1 194 ? -2.703 -22.381 6.617 1.00 67.12 194 GLU A CA 1
ATOM 1576 C C . GLU A 1 194 ? -1.791 -23.447 7.242 1.00 67.12 194 GLU A C 1
ATOM 1578 O O . GLU A 1 194 ? -2.088 -24.637 7.165 1.00 67.12 194 GLU A O 1
ATOM 1583 N N . ALA A 1 195 ? -0.674 -23.047 7.857 1.00 61.88 195 ALA A N 1
ATOM 1584 C CA . ALA A 1 195 ? 0.201 -23.986 8.542 1.00 61.88 195 ALA A CA 1
ATOM 1585 C C . ALA A 1 195 ? -0.480 -24.450 9.842 1.00 61.88 195 ALA A C 1
ATOM 1587 O O . ALA A 1 195 ? -0.740 -23.599 10.698 1.00 61.88 195 ALA A O 1
ATOM 1588 N N . PRO A 1 196 ? -0.740 -25.760 10.033 1.00 55.19 196 PRO A N 1
ATOM 1589 C CA . PRO A 1 196 ? -1.180 -26.253 11.325 1.00 55.19 196 PRO A CA 1
ATOM 1590 C C . PRO A 1 196 ? -0.084 -25.907 12.319 1.00 55.19 196 PRO A C 1
ATOM 1592 O O . PRO A 1 196 ? 1.065 -26.348 12.189 1.00 55.19 196 PRO A O 1
ATOM 1595 N N . ALA A 1 197 ? -0.417 -25.070 13.292 1.00 60.22 197 ALA A N 1
ATOM 1596 C CA . ALA A 1 197 ? 0.501 -24.857 14.379 1.00 60.22 197 ALA A CA 1
ATOM 1597 C C . ALA A 1 197 ? 0.732 -26.194 15.078 1.00 60.22 197 ALA A C 1
ATOM 1599 O O . ALA A 1 197 ? -0.168 -27.031 15.193 1.00 60.22 197 ALA A O 1
ATOM 1600 N N . LYS A 1 198 ? 1.976 -26.426 15.502 1.00 62.69 198 LYS A N 1
ATOM 1601 C CA . LYS A 1 198 ? 2.386 -27.697 16.118 1.00 62.69 198 LYS A CA 1
ATOM 1602 C C . LYS A 1 198 ? 1.575 -28.034 17.380 1.00 62.69 198 LYS A C 1
ATOM 1604 O O . LYS A 1 198 ? 1.626 -29.168 17.838 1.00 62.69 198 LYS A O 1
ATOM 1609 N N . ASP A 1 199 ? 0.856 -27.056 17.923 1.00 71.31 199 ASP A N 1
ATOM 1610 C CA . ASP A 1 199 ? -0.003 -27.138 19.101 1.00 71.31 199 ASP A CA 1
ATOM 1611 C C . ASP A 1 199 ? -1.487 -27.435 18.787 1.00 71.31 199 ASP A C 1
ATOM 1613 O O . ASP A 1 199 ? -2.280 -27.580 19.714 1.00 71.31 199 ASP A O 1
ATOM 1617 N N . GLY A 1 200 ? -1.879 -27.540 17.508 1.00 69.50 200 GLY A N 1
ATOM 1618 C CA . GLY A 1 200 ? -3.268 -27.763 17.091 1.00 69.50 200 GLY A CA 1
ATOM 1619 C C . GLY A 1 200 ? -4.178 -26.532 17.203 1.00 69.50 200 GLY A C 1
ATOM 1620 O O . GLY A 1 200 ? -5.390 -26.660 17.028 1.00 69.50 200 GLY A O 1
ATOM 1621 N N . MET A 1 201 ? -3.625 -25.349 17.484 1.00 73.50 201 MET A N 1
ATOM 1622 C CA . MET A 1 201 ? -4.383 -24.108 17.638 1.00 73.50 201 MET A CA 1
ATOM 1623 C C . MET A 1 201 ? -4.452 -23.307 16.335 1.00 73.50 201 MET A C 1
ATOM 1625 O O . MET A 1 201 ? -3.544 -23.325 15.500 1.00 73.50 201 MET A O 1
ATOM 1629 N N . ARG A 1 202 ? -5.526 -22.528 16.184 1.00 77.25 202 ARG A N 1
ATOM 1630 C CA . ARG A 1 202 ? -5.677 -21.561 15.088 1.00 77.25 202 ARG A CA 1
ATOM 1631 C C . ARG A 1 202 ? -4.715 -20.395 15.297 1.00 77.25 202 ARG A C 1
ATOM 1633 O O . ARG A 1 202 ? -4.605 -19.876 16.405 1.00 77.25 202 ARG A O 1
ATOM 1640 N N . HIS A 1 203 ? -4.044 -19.983 14.232 1.00 84.81 203 HIS A N 1
ATOM 1641 C CA . HIS A 1 203 ? -3.050 -18.913 14.250 1.00 84.81 203 HIS A CA 1
ATOM 1642 C C . HIS A 1 203 ? -3.416 -17.872 13.196 1.00 84.81 203 HIS A C 1
ATOM 1644 O O . HIS A 1 203 ? -3.855 -18.227 12.106 1.00 84.81 203 HIS A O 1
ATOM 1650 N N . PHE A 1 204 ? -3.264 -16.588 13.515 1.00 88.31 204 PHE A N 1
ATOM 1651 C CA . PHE A 1 204 ? -3.640 -15.480 12.638 1.00 88.31 204 PHE A CA 1
ATOM 1652 C C . PHE A 1 204 ? -2.449 -14.579 12.318 1.00 88.31 204 PHE A C 1
ATOM 1654 O O . PHE A 1 204 ? -1.663 -14.261 13.204 1.00 88.31 204 PHE A O 1
ATOM 1661 N N . GLY A 1 205 ? -2.351 -14.106 11.077 1.00 88.12 205 GLY A N 1
ATOM 1662 C CA . GLY A 1 205 ? -1.282 -13.219 10.616 1.00 88.12 205 GLY A CA 1
ATOM 1663 C C . GLY A 1 205 ? -1.629 -12.531 9.295 1.00 88.12 205 GLY A C 1
ATOM 1664 O O . GLY A 1 205 ? -2.661 -12.819 8.688 1.00 88.12 205 GLY A O 1
ATOM 1665 N N . ILE A 1 206 ? -0.783 -11.599 8.842 1.00 81.81 206 ILE A N 1
ATOM 1666 C CA . ILE A 1 206 ? -0.958 -10.968 7.522 1.00 81.81 206 ILE A CA 1
ATOM 1667 C C . ILE A 1 206 ? -0.346 -11.817 6.399 1.00 81.81 206 ILE A C 1
ATOM 1669 O O . ILE A 1 206 ? -1.003 -12.017 5.383 1.00 81.81 206 ILE A O 1
ATOM 1673 N N . ASP A 1 207 ? 0.866 -12.348 6.618 1.00 77.81 207 ASP A N 1
ATOM 1674 C CA . ASP A 1 207 ? 1.603 -13.262 5.736 1.00 77.81 207 ASP A CA 1
ATOM 1675 C C . ASP A 1 207 ? 2.636 -14.081 6.535 1.00 77.81 207 ASP A C 1
ATOM 1677 O O . ASP A 1 207 ? 3.334 -13.525 7.382 1.00 77.81 207 ASP A O 1
ATOM 1681 N N . GLY A 1 208 ? 2.798 -15.367 6.198 1.00 61.84 208 GLY A N 1
ATOM 1682 C CA . GLY A 1 208 ? 3.873 -16.235 6.704 1.00 61.84 208 GLY A CA 1
ATOM 1683 C C . GLY A 1 208 ? 3.479 -17.222 7.821 1.00 61.84 208 GLY A C 1
ATOM 1684 O O . GLY A 1 208 ? 2.367 -17.162 8.347 1.00 61.84 208 GLY A O 1
ATOM 1685 N N . PRO A 1 209 ? 4.375 -18.175 8.157 1.00 48.25 209 PRO A N 1
ATOM 1686 C CA . PRO A 1 209 ? 4.174 -19.155 9.221 1.00 48.25 209 PRO A CA 1
ATOM 1687 C C . PRO A 1 209 ? 4.512 -18.524 10.576 1.00 48.25 209 PRO A C 1
ATOM 1689 O O . PRO A 1 209 ? 5.652 -18.521 11.030 1.00 48.25 209 PRO A O 1
ATOM 1692 N N . GLY A 1 210 ? 3.504 -17.943 11.199 1.00 55.94 210 GLY A N 1
ATOM 1693 C CA . GLY A 1 210 ? 3.593 -17.295 12.496 1.00 55.94 210 GLY A CA 1
ATOM 1694 C C . GLY A 1 210 ? 2.283 -16.572 12.708 1.00 55.94 210 GLY A C 1
ATOM 1695 O O . GLY A 1 210 ? 1.853 -15.813 11.840 1.00 55.94 210 GLY A O 1
ATOM 1696 N N . GLY A 1 211 ? 1.603 -16.863 13.805 1.00 68.00 211 GLY A N 1
ATOM 1697 C CA . GLY A 1 211 ? 0.345 -16.201 14.062 1.00 68.00 211 GLY A CA 1
ATOM 1698 C C . GLY A 1 211 ? 0.005 -16.142 15.529 1.00 68.00 211 GLY A C 1
ATOM 1699 O O . GLY A 1 211 ? 0.485 -16.926 16.339 1.00 68.00 211 GLY A O 1
ATOM 1700 N N . LEU A 1 212 ? -0.804 -15.158 15.875 1.00 84.94 212 LEU A N 1
ATOM 1701 C CA . LEU A 1 212 ? -1.328 -15.010 17.220 1.00 84.94 212 LEU A CA 1
ATOM 1702 C C . LEU A 1 212 ? -2.685 -15.724 17.319 1.00 84.94 212 LEU A C 1
ATOM 1704 O O . LEU A 1 212 ? -3.327 -15.937 16.290 1.00 84.94 212 LEU A O 1
ATOM 1708 N N . PRO A 1 213 ? -3.159 -16.085 18.526 1.00 86.75 213 PRO A N 1
ATOM 1709 C CA . PRO A 1 213 ? -4.379 -16.889 18.691 1.00 86.75 213 PRO A CA 1
ATOM 1710 C C . PRO A 1 213 ? -5.670 -16.231 18.178 1.00 86.75 213 PRO A C 1
ATOM 1712 O O . PRO A 1 213 ? -6.701 -16.888 18.063 1.00 86.75 213 PRO A O 1
ATOM 1715 N N . THR A 1 214 ? -5.643 -14.922 17.913 1.00 90.44 214 THR A N 1
ATOM 1716 C CA . THR A 1 214 ? -6.794 -14.148 17.431 1.00 90.44 214 THR A CA 1
ATOM 1717 C C . THR A 1 214 ? -6.365 -13.166 16.349 1.00 90.44 214 THR A C 1
ATOM 1719 O O . THR A 1 214 ? -5.216 -12.704 16.339 1.00 90.44 214 THR A O 1
ATOM 1722 N N . ALA A 1 215 ? -7.294 -12.795 15.463 1.00 92.38 215 ALA A N 1
ATOM 1723 C CA . ALA A 1 215 ? -7.017 -11.815 14.422 1.00 92.38 215 ALA A CA 1
ATOM 1724 C C . ALA A 1 215 ? -6.704 -10.447 15.036 1.00 92.38 215 ALA A C 1
ATOM 1726 O O . ALA A 1 215 ? -5.832 -9.727 14.548 1.00 92.38 215 ALA A O 1
ATOM 1727 N N . ARG A 1 216 ? -7.356 -10.112 16.154 1.00 93.88 216 ARG A N 1
ATOM 1728 C CA . ARG A 1 216 ? -7.110 -8.868 16.888 1.00 93.88 216 ARG A CA 1
ATOM 1729 C C . ARG A 1 216 ? -5.683 -8.769 17.433 1.00 93.88 216 ARG A C 1
ATOM 1731 O O . ARG A 1 216 ? -5.043 -7.731 17.279 1.00 93.88 216 ARG A O 1
ATOM 1738 N N . LEU A 1 217 ? -5.160 -9.840 18.034 1.00 91.00 217 LEU A N 1
ATOM 1739 C CA . LEU A 1 217 ? -3.774 -9.864 18.516 1.00 91.00 217 LEU A CA 1
ATOM 1740 C C . LEU A 1 217 ? -2.776 -9.746 17.356 1.00 91.00 217 LEU A C 1
ATOM 1742 O O . LEU A 1 217 ? -1.857 -8.932 17.428 1.00 91.00 217 LEU A O 1
ATOM 1746 N N . ALA A 1 218 ? -3.008 -10.482 16.267 1.00 92.06 218 ALA A N 1
ATOM 1747 C CA . ALA A 1 218 ? -2.209 -10.395 15.042 1.00 92.06 218 ALA A CA 1
ATOM 1748 C C . ALA A 1 218 ? -2.217 -8.983 14.433 1.00 92.06 218 ALA A C 1
ATOM 1750 O O . ALA A 1 218 ? -1.184 -8.470 13.999 1.00 92.06 218 ALA A O 1
ATOM 1751 N N . PHE A 1 219 ? -3.367 -8.306 14.460 1.00 93.50 219 PHE A N 1
ATOM 1752 C CA . PHE A 1 219 ? -3.456 -6.909 14.057 1.00 93.50 219 PHE A CA 1
ATOM 1753 C C . PHE A 1 219 ? -2.614 -5.991 14.954 1.00 93.50 219 PHE A C 1
ATOM 1755 O O . PHE A 1 219 ? -1.941 -5.098 14.443 1.00 93.50 219 PHE A O 1
ATOM 1762 N N . PHE A 1 220 ? -2.613 -6.184 16.275 1.00 91.81 220 PHE A N 1
ATOM 1763 C CA . PHE A 1 220 ? -1.813 -5.349 17.177 1.00 91.81 220 PHE A CA 1
ATOM 1764 C C . PHE A 1 220 ? -0.309 -5.567 17.031 1.00 91.81 220 PHE A C 1
ATOM 1766 O O . PHE A 1 220 ? 0.451 -4.601 17.140 1.00 91.81 220 PHE A O 1
ATOM 1773 N N . GLU A 1 221 ? 0.127 -6.791 16.741 1.00 90.19 221 GLU A N 1
ATOM 1774 C CA . GLU A 1 221 ? 1.517 -7.074 16.380 1.00 90.19 221 GLU A CA 1
ATOM 1775 C C . GLU A 1 221 ? 1.912 -6.311 15.110 1.00 90.19 221 GLU A C 1
ATOM 1777 O O . GLU A 1 221 ? 2.896 -5.567 15.108 1.00 90.19 221 GLU A O 1
ATOM 1782 N N . LEU A 1 222 ? 1.079 -6.381 14.067 1.00 91.25 222 LEU A N 1
ATOM 1783 C CA . LEU A 1 222 ? 1.275 -5.622 12.833 1.00 91.25 222 LEU A CA 1
ATOM 1784 C C . LEU A 1 222 ? 1.286 -4.103 13.075 1.00 91.25 222 LEU A C 1
ATOM 1786 O O . LEU A 1 222 ? 2.148 -3.393 12.555 1.00 91.25 222 LEU A O 1
ATOM 1790 N N . TRP A 1 223 ? 0.347 -3.586 13.872 1.00 92.69 223 TRP A N 1
ATOM 1791 C CA . TRP A 1 223 ? 0.289 -2.168 14.225 1.00 92.69 223 TRP A CA 1
ATOM 1792 C C . TRP A 1 223 ? 1.560 -1.721 14.942 1.00 92.69 223 TRP A C 1
ATOM 1794 O O . TRP A 1 223 ? 2.107 -0.666 14.617 1.00 92.69 223 TRP A O 1
ATOM 1804 N N . THR A 1 224 ? 2.029 -2.525 15.896 1.00 91.06 224 THR A N 1
ATOM 1805 C CA . THR A 1 224 ? 3.234 -2.273 16.690 1.00 91.06 224 THR A CA 1
ATOM 1806 C C . THR A 1 224 ? 4.484 -2.278 15.817 1.00 91.06 224 THR A C 1
ATOM 1808 O O . THR A 1 224 ? 5.323 -1.393 15.965 1.00 91.06 224 THR A O 1
ATOM 1811 N N . ALA A 1 225 ? 4.585 -3.198 14.856 1.00 89.75 225 ALA A N 1
ATOM 1812 C CA . ALA A 1 225 ? 5.691 -3.229 13.901 1.00 89.75 225 ALA A CA 1
ATOM 1813 C C . ALA A 1 225 ? 5.756 -1.964 13.021 1.00 89.75 225 ALA A C 1
ATOM 1815 O O . ALA A 1 225 ? 6.838 -1.545 12.620 1.00 89.75 225 ALA A O 1
ATOM 1816 N N . ILE A 1 226 ? 4.607 -1.342 12.731 1.00 89.38 226 ILE A N 1
ATOM 1817 C CA . ILE A 1 226 ? 4.518 -0.154 11.868 1.00 89.38 226 ILE A CA 1
ATOM 1818 C C . ILE A 1 226 ? 4.654 1.155 12.661 1.00 89.38 226 ILE A C 1
ATOM 1820 O O . ILE A 1 226 ? 5.291 2.092 12.185 1.00 89.38 226 ILE A O 1
ATOM 1824 N N . ASN A 1 227 ? 4.036 1.244 13.841 1.00 88.25 227 ASN A N 1
ATOM 1825 C CA . ASN A 1 227 ? 3.874 2.497 14.594 1.00 88.25 227 ASN A CA 1
ATOM 1826 C C . ASN A 1 227 ? 4.615 2.512 15.945 1.00 88.25 227 ASN A C 1
ATOM 1828 O O . ASN A 1 227 ? 4.597 3.530 16.636 1.00 88.25 227 ASN A O 1
ATOM 1832 N N . GLY A 1 228 ? 5.245 1.403 16.339 1.00 88.31 228 GLY A N 1
ATOM 1833 C CA . GLY A 1 228 ? 5.911 1.230 17.630 1.00 88.31 228 GLY A CA 1
ATOM 1834 C C . GLY A 1 228 ? 4.975 0.785 18.762 1.00 88.31 228 GLY A C 1
ATOM 1835 O O . GLY A 1 228 ? 3.766 1.023 18.740 1.00 88.31 228 GLY A O 1
ATOM 1836 N N . ALA A 1 229 ? 5.550 0.149 19.789 1.00 83.94 229 ALA A N 1
ATOM 1837 C CA . ALA A 1 229 ? 4.803 -0.426 20.917 1.00 83.94 229 ALA A CA 1
ATOM 1838 C C . ALA A 1 229 ? 4.069 0.634 21.755 1.00 83.94 229 ALA A C 1
ATOM 1840 O O . ALA A 1 229 ? 2.941 0.416 22.200 1.00 83.94 229 ALA A O 1
ATOM 1841 N N . GLU A 1 230 ? 4.674 1.813 21.904 1.00 82.31 230 GLU A N 1
ATOM 1842 C CA . GLU A 1 230 ? 4.067 2.940 22.619 1.00 82.31 230 GLU A CA 1
ATOM 1843 C C . GLU A 1 230 ? 2.789 3.435 21.933 1.00 82.31 230 GLU A C 1
ATOM 1845 O O . GLU A 1 230 ? 1.843 3.840 22.604 1.00 82.31 230 GLU A O 1
ATOM 1850 N N . SER A 1 231 ? 2.694 3.322 20.601 1.00 85.00 231 SER A N 1
ATOM 1851 C CA . SER A 1 231 ? 1.478 3.699 19.877 1.00 85.00 231 SER A CA 1
ATOM 1852 C C . SER A 1 231 ? 0.300 2.784 20.210 1.00 85.00 231 SER A C 1
ATOM 1854 O O . SER A 1 231 ? -0.820 3.273 20.329 1.00 85.00 231 SER A O 1
ATOM 1856 N N . TYR A 1 232 ? 0.528 1.479 20.370 1.00 83.44 232 TYR A N 1
ATOM 1857 C CA . TYR A 1 232 ? -0.528 0.555 20.785 1.00 83.44 232 TYR A CA 1
ATOM 1858 C C . TYR A 1 232 ? -1.014 0.867 22.209 1.00 83.44 232 TYR A C 1
ATOM 1860 O O . TYR A 1 232 ? -2.221 0.964 22.451 1.00 83.44 232 TYR A O 1
ATOM 1868 N N . ARG A 1 233 ? -0.071 1.084 23.137 1.00 82.50 233 ARG A N 1
ATOM 1869 C CA . ARG A 1 233 ? -0.357 1.407 24.546 1.00 82.50 233 ARG A CA 1
ATOM 1870 C C . ARG A 1 233 ? -1.122 2.717 24.704 1.00 82.50 233 ARG A C 1
ATOM 1872 O O . ARG A 1 233 ? -2.056 2.775 25.496 1.00 82.50 233 ARG A O 1
ATOM 1879 N N . ALA A 1 234 ? -0.779 3.729 23.909 1.00 82.75 234 ALA A N 1
ATOM 1880 C CA . ALA A 1 234 ? -1.440 5.032 23.925 1.00 82.75 234 ALA A CA 1
ATOM 1881 C C . ALA A 1 234 ? -2.918 4.986 23.496 1.00 82.75 234 ALA A C 1
ATOM 1883 O O . ALA A 1 234 ? -3.639 5.960 23.702 1.00 82.75 234 ALA A O 1
ATOM 1884 N N . ASN A 1 235 ? -3.369 3.884 22.881 1.00 87.75 235 ASN A N 1
ATOM 1885 C CA . ASN A 1 235 ? -4.734 3.707 22.387 1.00 87.75 235 ASN A CA 1
ATOM 1886 C C . ASN A 1 235 ? -5.272 4.954 21.636 1.00 87.75 235 ASN A C 1
ATOM 1888 O O . ASN A 1 235 ? -6.253 5.586 22.060 1.00 87.75 235 ASN A O 1
ATOM 1892 N N . PRO A 1 236 ? -4.592 5.383 20.556 1.00 88.88 236 PRO A N 1
ATOM 1893 C CA . PRO A 1 236 ? -4.900 6.631 19.876 1.00 88.88 236 PRO A CA 1
ATOM 1894 C C . PRO A 1 236 ? -6.273 6.579 19.205 1.00 88.88 236 PRO A C 1
ATOM 1896 O O . PRO A 1 236 ? -6.802 5.509 18.894 1.00 88.88 236 PRO A O 1
ATOM 1899 N N . TRP A 1 237 ? -6.817 7.759 18.912 1.00 91.50 237 TRP A N 1
ATOM 1900 C CA . TRP A 1 237 ? -7.926 7.878 17.973 1.00 91.50 237 TRP A CA 1
ATOM 1901 C C . TRP A 1 237 ? -7.468 7.522 16.560 1.00 91.50 237 TRP A C 1
ATOM 1903 O O . TRP A 1 237 ? -6.451 8.022 16.062 1.00 91.50 237 TRP A O 1
ATOM 1913 N N . VAL A 1 238 ? -8.254 6.687 15.892 1.00 95.00 238 VAL A N 1
ATOM 1914 C CA . VAL A 1 238 ? -8.021 6.267 14.513 1.00 95.00 238 VAL A CA 1
ATOM 1915 C C . VAL A 1 238 ? -9.259 6.524 13.664 1.00 95.00 238 VAL A C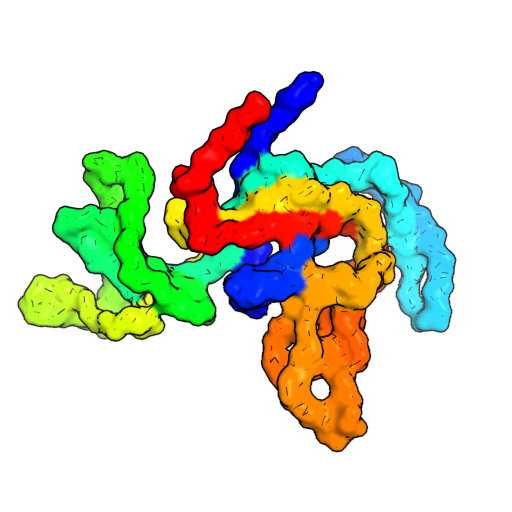 1
ATOM 1917 O O . VAL A 1 238 ? -10.390 6.457 14.137 1.00 95.00 238 VAL A O 1
ATOM 1920 N N . ALA A 1 239 ? -9.036 6.800 12.383 1.00 97.06 239 ALA A N 1
ATOM 1921 C CA . ALA A 1 239 ? -10.060 6.671 11.361 1.00 97.06 239 ALA A CA 1
ATOM 1922 C C . ALA A 1 239 ? -9.983 5.259 10.773 1.00 97.06 239 ALA A C 1
ATOM 1924 O O . ALA A 1 239 ? -9.005 4.931 10.096 1.00 97.06 239 ALA A O 1
ATOM 1925 N N . ALA A 1 240 ? -11.001 4.446 11.036 1.00 97.88 240 ALA A N 1
ATOM 1926 C CA . ALA A 1 240 ? -11.270 3.183 10.367 1.00 97.88 240 ALA A CA 1
ATOM 1927 C C . ALA A 1 240 ? -11.983 3.468 9.038 1.00 97.88 240 ALA A C 1
ATOM 1929 O O . ALA A 1 240 ? -13.112 3.956 9.024 1.00 97.88 240 ALA A O 1
ATOM 1930 N N . ILE A 1 241 ? -11.299 3.210 7.928 1.00 98.38 241 ILE A N 1
ATOM 1931 C CA . ILE A 1 241 ? -11.751 3.517 6.569 1.00 98.38 241 ILE A CA 1
ATOM 1932 C C . ILE A 1 241 ? -12.133 2.203 5.895 1.00 98.38 241 ILE A C 1
ATOM 1934 O O . ILE A 1 241 ? -11.253 1.370 5.686 1.00 98.38 241 ILE A O 1
ATOM 1938 N N . SER A 1 242 ? -13.405 2.035 5.546 1.00 98.38 242 SER A N 1
ATOM 1939 C CA . SER A 1 242 ? -13.910 0.882 4.789 1.00 98.38 242 SER A CA 1
ATOM 1940 C C . SER A 1 242 ? -13.969 1.217 3.303 1.00 98.38 242 SER A C 1
ATOM 1942 O O . SER A 1 242 ? -14.288 2.353 2.937 1.00 98.38 242 SER A O 1
ATOM 1944 N N . PHE A 1 243 ? -13.639 0.257 2.445 1.00 98.44 243 PHE A N 1
ATOM 1945 C CA . PHE A 1 243 ? -13.571 0.468 1.005 1.00 98.44 243 PHE A CA 1
ATOM 1946 C C . PHE A 1 243 ? -13.774 -0.818 0.203 1.00 98.44 243 PHE A C 1
ATOM 1948 O O . PHE A 1 243 ? -13.400 -1.912 0.629 1.00 98.44 243 PHE A O 1
ATOM 1955 N N . ARG A 1 244 ? -14.226 -0.645 -1.041 1.00 97.56 244 ARG A N 1
ATOM 1956 C CA . ARG A 1 244 ? -14.131 -1.673 -2.086 1.00 97.56 244 ARG A CA 1
ATOM 1957 C C . ARG A 1 244 ? -12.855 -1.504 -2.906 1.00 97.56 244 ARG A C 1
ATOM 1959 O O . ARG A 1 244 ? -12.442 -0.381 -3.207 1.00 97.56 244 ARG A O 1
ATOM 1966 N N . VAL A 1 245 ? -12.247 -2.624 -3.294 1.00 97.81 245 VAL A N 1
ATOM 1967 C CA . VAL A 1 245 ? -11.016 -2.662 -4.099 1.00 97.81 245 VAL A CA 1
ATOM 1968 C C . VAL A 1 245 ? -11.361 -2.787 -5.580 1.00 97.81 245 VAL A C 1
ATOM 1970 O O . VAL A 1 245 ? -12.105 -3.677 -5.984 1.00 97.81 245 VAL A O 1
ATOM 1973 N N . VAL A 1 246 ? -10.771 -1.928 -6.404 1.00 96.69 246 VAL A N 1
ATOM 1974 C CA . VAL A 1 246 ? -10.821 -1.995 -7.865 1.00 96.69 246 VAL A CA 1
ATOM 1975 C C . VAL A 1 246 ? -9.406 -2.231 -8.380 1.00 96.69 246 VAL A C 1
ATOM 1977 O O . VAL A 1 246 ? -8.497 -1.448 -8.104 1.00 96.69 246 VAL A O 1
ATOM 1980 N N . LYS A 1 247 ? -9.207 -3.315 -9.136 1.00 94.25 247 LYS A N 1
ATOM 1981 C CA . LYS A 1 247 ? -7.907 -3.706 -9.710 1.00 94.25 247 LYS A CA 1
ATOM 1982 C C . LYS A 1 247 ? -7.604 -2.938 -10.996 1.00 94.25 247 LYS A C 1
ATOM 1984 O O . LYS A 1 247 ? -7.407 -3.526 -12.053 1.00 94.25 247 LYS A O 1
ATOM 1989 N N . ALA A 1 248 ? -7.659 -1.616 -10.902 1.00 92.88 248 ALA A N 1
ATOM 1990 C CA . ALA A 1 248 ? -7.396 -0.711 -12.002 1.00 92.88 248 ALA A CA 1
ATOM 1991 C C . ALA A 1 248 ? -6.823 0.611 -11.487 1.00 92.88 248 ALA A C 1
ATOM 1993 O O . ALA A 1 248 ? -7.011 0.988 -10.323 1.00 92.88 248 ALA A O 1
ATOM 1994 N N . ASN A 1 249 ? -6.139 1.327 -12.378 1.00 94.19 249 ASN A N 1
ATOM 1995 C CA . ASN A 1 249 ? -5.717 2.693 -12.114 1.00 94.19 249 ASN A CA 1
ATOM 1996 C C . ASN A 1 249 ? -6.942 3.608 -11.916 1.00 94.19 249 ASN A C 1
ATOM 1998 O O . ASN A 1 249 ? -7.992 3.417 -12.525 1.00 94.19 249 ASN A O 1
ATOM 2002 N N . ILE A 1 250 ? -6.798 4.624 -11.075 1.00 94.19 250 ILE A N 1
ATOM 2003 C CA . ILE A 1 250 ? -7.868 5.577 -10.765 1.00 94.19 250 ILE A CA 1
ATOM 2004 C C . ILE A 1 250 ? -8.304 6.406 -11.985 1.00 94.19 250 ILE A C 1
ATOM 2006 O O . ILE A 1 250 ? -9.451 6.847 -12.047 1.00 94.19 250 ILE A O 1
ATOM 2010 N N . ASP A 1 251 ? -7.409 6.597 -12.955 1.00 90.81 251 ASP A N 1
ATOM 2011 C CA . ASP A 1 251 ? -7.626 7.427 -14.143 1.00 90.81 251 ASP A CA 1
ATOM 2012 C C . ASP A 1 251 ? -8.431 6.706 -15.229 1.00 90.81 251 ASP A C 1
ATOM 2014 O O . ASP A 1 251 ? -9.121 7.357 -16.008 1.00 90.81 251 ASP A O 1
ATOM 2018 N N . VAL A 1 252 ? -8.450 5.367 -15.225 1.00 87.19 252 VAL A N 1
ATOM 2019 C CA . VAL A 1 252 ? -9.318 4.588 -16.130 1.00 87.19 252 VAL A CA 1
ATOM 2020 C C . VAL A 1 252 ? -10.746 4.435 -15.593 1.00 87.19 252 VAL A C 1
ATOM 2022 O O . VAL A 1 252 ? -11.636 3.948 -16.289 1.00 87.19 252 VAL A O 1
ATOM 2025 N N . MET A 1 253 ? -10.996 4.852 -14.348 1.00 79.94 253 MET A N 1
ATOM 2026 C CA . MET A 1 253 ? -12.328 4.831 -13.753 1.00 79.94 253 MET A CA 1
ATOM 2027 C C . MET A 1 253 ? -13.093 6.104 -14.118 1.00 79.94 253 MET A C 1
ATOM 2029 O O . MET A 1 253 ? -12.703 7.207 -13.715 1.00 79.94 253 MET A O 1
ATOM 2033 N N . LYS A 1 254 ? -14.242 5.956 -14.795 1.00 66.88 254 LYS A N 1
ATOM 2034 C CA . LYS A 1 254 ? -15.199 7.059 -14.971 1.00 66.88 254 LYS A CA 1
ATOM 2035 C C . LYS A 1 254 ? -15.537 7.644 -13.595 1.00 66.88 254 LYS A C 1
ATOM 2037 O O . LYS A 1 254 ? -15.819 6.899 -12.656 1.00 66.88 254 LYS A O 1
ATOM 2042 N N . LYS A 1 255 ? -15.483 8.970 -13.457 1.00 57.53 255 LYS A N 1
ATOM 2043 C CA . LYS A 1 255 ? -16.064 9.633 -12.286 1.00 57.53 255 LYS A CA 1
ATOM 2044 C C . LYS A 1 255 ? -17.573 9.440 -12.388 1.00 57.53 255 LYS A C 1
ATOM 2046 O O . LYS A 1 255 ? -18.168 9.898 -13.359 1.00 57.53 255 LYS A O 1
ATOM 2051 N N . GLU A 1 256 ? -18.168 8.722 -11.442 1.00 49.06 256 GLU A N 1
ATOM 2052 C CA . GLU A 1 256 ? -19.622 8.733 -11.289 1.00 49.06 256 GLU A CA 1
ATOM 2053 C C . GLU A 1 256 ? -20.005 10.181 -10.956 1.00 49.06 256 GLU A C 1
ATOM 2055 O O . GLU A 1 256 ? -19.542 10.743 -9.961 1.00 49.06 256 GLU A O 1
ATOM 2060 N N . VAL A 1 257 ? -20.722 10.831 -11.874 1.00 43.28 257 VAL A N 1
ATOM 2061 C CA . VAL A 1 257 ? -21.292 12.161 -11.641 1.00 43.28 257 VAL A CA 1
ATOM 2062 C C . VAL A 1 257 ? -22.476 11.962 -10.685 1.00 43.28 257 VAL A C 1
ATOM 2064 O O . VAL A 1 257 ? -23.230 11.015 -10.917 1.00 43.28 257 VAL A O 1
ATOM 2067 N N . PRO A 1 258 ? -22.612 12.774 -9.617 1.00 45.12 258 PRO A N 1
ATOM 2068 C CA . PRO A 1 258 ? -23.714 12.658 -8.661 1.00 45.12 258 PRO A CA 1
ATOM 2069 C C . PRO A 1 258 ? -25.101 12.726 -9.300 1.00 45.12 258 PRO A C 1
ATOM 2071 O O . PRO A 1 258 ? -25.251 13.466 -10.301 1.00 45.12 258 PRO A O 1
#

Foldseek 3Di:
DPDDAAEEEDEDEPLLVVLLVVVQAFKDKDFWAFDPPDDPVQFDQDDDDPVRDDRFTDHDPVGTDDDPDFAQYKYFYFAWKWFQDADPVQLWTWIAGPVFTDPDTFHDPPCPVSPVSCVRVVVQVVVCVVVVNAAPPVRHDDDDGNGDPGDIDGRVPDDLSNTQKMWRWRGKDKDFLLVDDLSLLSNNQKDWDPDCDPVNATAIESDDDHGDRTSSVNSLVVVCVVPNPVSSVSRGIIIITGTRMDRGRPVPDDSPDD